Protein AF-A0A1Y1WWX9-F1 (afdb_monomer_lite)

Secondary structure (DSSP, 8-state):
-----PPP---PPPPPPPPPP---------TT--------HHHHHHHHTT-PBPSS----EEETTEEEEE-TTS-EEEEE-----S------EETTEEBPSS---SEEETTEEEEEETTEEEE--TTT---S---BTTBPBPS-TT----EE-SS-EEEEETTEEEEEE-SPBP-SS--EEEEEE--SSS-TT---EEEEEE--TT--HHHHEEEEEEEETTEEP-GGGPEEETTEEEEEES---SEEEEEEEEEETTT--EEEEEEEEEEEE---

InterPro domains:
  IPR002883 CBM10/dockerin domain [PF02013] (97-122)
  IPR002883 CBM10/dockerin domain [PF02013] (136-168)
  IPR002883 CBM10/dockerin domain [PS51763] (85-125)
  IPR002883 CBM10/dockerin domain [PS51763] (132-169)
  IPR009034 Fungal dockerin domain superfamily [G3DSA:3.90.1220.10] (124-169)
  IPR009034 Fungal dockerin domain superfamily [SSF64571] (96-129)
  IPR009034 Fungal dockerin domain superfamily [SSF64571] (137-169)

Sequence (276 aa):
MKSQSIIAFILALALPMTVVGENSTVKNWSKDNVLDVDSDEYCEYRHSLGIPCCRDVEIVYIDGFTKYALLEDGSYYACGFAFPDEEVKEDEMFGDYPYCNGCETNYTDKDGSWNFIDETWCKVSEKKCFKICEPIKGYQCCKDSSTEVISKDNDGSWGIENKKWCLIQTIPEFNDFEINASCTMDGSGINKLLKYVQFIFSYEENVNFEEKYEIVSILLNDNPVNLDNITYFSKYFRFYTSNYLETNEIKMILRDKTTKQKYYKTFITGVYRMFF

Foldseek 3Di:
DDDDDDDDDDDDDDDDDDDDDDDDDDDADDPVPQDPDPDDPQQVVCVVVVAHADDPADFPADDDQWTWGQHPVRDTRTHGDDPPPDDPPDPQDDVVAGADPDQDFDDADPVGGWDCDPNGIHHHQLAQDDDQDDDDPNAAADPDLPFDFPDADLQATWGADPNDIHHNGRAAADVPFDWDWEKEDPPPPPDPPPLKIKIKIFTDQVDPDVVFKDWRWKAKQSGTDDPVQWHDDSGIIMGMDNPHDQKIKMKTWMAGPVVRRIHIYIDIYGYDYDDD

Organism: NCBI:txid1754192

Radius of gyration: 24.52 Å; chains: 1; bounding box: 73×71×62 Å

Structure (mmCIF, N/CA/C/O backbone):
data_AF-A0A1Y1WWX9-F1
#
_entry.id   AF-A0A1Y1WWX9-F1
#
loop_
_atom_site.group_PDB
_atom_site.id
_atom_site.type_symbol
_atom_site.label_atom_id
_atom_site.label_alt_id
_atom_site.label_comp_id
_atom_site.label_asym_id
_atom_site.label_entity_id
_atom_site.label_seq_id
_atom_site.pdbx_PDB_ins_code
_atom_site.Cartn_x
_atom_site.Cartn_y
_atom_site.Cartn_z
_atom_site.occupancy
_atom_site.B_iso_or_equiv
_atom_site.auth_seq_id
_atom_site.auth_comp_id
_atom_site.auth_asym_id
_atom_site.auth_atom_id
_atom_site.pdbx_PDB_model_num
ATOM 1 N N . MET A 1 1 ? 47.307 46.169 -39.488 1.00 45.06 1 MET A N 1
ATOM 2 C CA . MET A 1 1 ? 46.803 44.887 -40.034 1.00 45.06 1 MET A CA 1
ATOM 3 C C . MET A 1 1 ? 47.063 43.782 -39.024 1.00 45.06 1 MET A C 1
ATOM 5 O O . MET A 1 1 ? 48.229 43.562 -38.727 1.00 45.06 1 MET A O 1
ATOM 9 N N . LYS A 1 2 ? 45.994 43.177 -38.484 1.00 29.39 2 LYS A N 1
ATOM 10 C CA . LYS A 1 2 ? 45.871 41.865 -37.793 1.00 29.39 2 LYS A CA 1
ATOM 11 C C . LYS A 1 2 ? 44.562 41.941 -36.983 1.00 29.39 2 LYS A C 1
ATOM 13 O O . LYS A 1 2 ? 44.487 42.704 -36.033 1.00 29.39 2 LYS A O 1
ATOM 18 N N . SER A 1 3 ? 43.439 41.543 -37.581 1.00 29.44 3 SER A N 1
ATOM 19 C CA . SER A 1 3 ? 42.876 40.178 -37.617 1.00 29.44 3 SER A CA 1
ATOM 20 C C . SER A 1 3 ? 42.229 39.796 -36.284 1.00 29.44 3 SER A C 1
ATOM 22 O O . SER A 1 3 ? 42.913 39.385 -35.353 1.00 29.44 3 SER A O 1
ATOM 24 N N . GLN A 1 4 ? 40.904 39.948 -36.228 1.00 34.72 4 GLN A N 1
ATOM 25 C CA . GLN A 1 4 ? 40.026 39.405 -35.194 1.00 34.72 4 GLN A CA 1
ATOM 26 C C . GLN A 1 4 ? 39.816 37.902 -35.418 1.00 34.72 4 GLN A C 1
ATOM 28 O O . GLN A 1 4 ? 39.606 37.471 -36.550 1.00 34.72 4 GLN A O 1
ATOM 33 N N . SER A 1 5 ? 39.817 37.122 -34.340 1.00 31.58 5 SER A N 1
ATOM 34 C CA . SER A 1 5 ? 39.089 35.852 -34.207 1.00 31.58 5 SER A CA 1
ATOM 35 C C . SER A 1 5 ? 38.959 35.552 -32.713 1.00 31.58 5 SER A C 1
ATOM 37 O O . SER A 1 5 ? 39.956 35.312 -32.039 1.00 31.58 5 SER A O 1
ATOM 39 N N . ILE A 1 6 ? 37.735 35.647 -32.192 1.00 32.22 6 ILE A N 1
ATOM 40 C CA . ILE A 1 6 ? 37.370 35.278 -30.820 1.00 32.22 6 ILE A CA 1
ATOM 41 C C . ILE A 1 6 ? 36.820 33.852 -30.893 1.00 32.22 6 ILE A C 1
ATOM 43 O O . ILE A 1 6 ? 35.819 33.613 -31.563 1.00 32.22 6 ILE A O 1
ATOM 47 N N . ILE A 1 7 ? 37.496 32.911 -30.233 1.00 32.66 7 ILE A N 1
ATOM 48 C CA . ILE A 1 7 ? 37.037 31.530 -30.054 1.00 32.66 7 ILE A CA 1
ATOM 49 C C . ILE A 1 7 ? 36.248 31.478 -28.743 1.00 32.66 7 ILE A C 1
ATOM 51 O O . ILE A 1 7 ? 36.773 31.829 -27.687 1.00 32.66 7 ILE A O 1
ATOM 55 N N . ALA A 1 8 ? 34.986 31.061 -28.822 1.00 29.78 8 ALA A N 1
ATOM 56 C CA . ALA A 1 8 ? 34.129 30.804 -27.673 1.00 29.78 8 ALA A CA 1
ATOM 57 C C . ALA A 1 8 ? 34.477 29.440 -27.054 1.00 29.78 8 ALA A C 1
ATOM 59 O O . ALA A 1 8 ? 34.422 28.421 -27.739 1.00 29.78 8 ALA A O 1
ATOM 60 N N . PHE A 1 9 ? 34.812 29.421 -25.763 1.00 30.91 9 PHE A N 1
ATOM 61 C CA . PHE A 1 9 ? 34.898 28.202 -24.958 1.00 30.91 9 PHE A CA 1
ATOM 62 C C . PHE A 1 9 ? 33.678 28.137 -24.036 1.00 30.91 9 PHE A C 1
ATOM 64 O O . PHE A 1 9 ? 33.504 28.981 -23.158 1.00 30.91 9 PHE A O 1
ATOM 71 N N . ILE A 1 10 ? 32.832 27.133 -24.257 1.00 31.91 10 ILE A N 1
ATOM 72 C CA . ILE A 1 10 ? 31.768 26.724 -23.339 1.00 31.91 10 ILE A CA 1
ATOM 73 C C . ILE A 1 10 ? 32.441 25.884 -22.249 1.00 31.91 10 ILE A C 1
ATOM 75 O O . ILE A 1 10 ? 32.917 24.785 -22.529 1.00 31.91 10 ILE A O 1
ATOM 79 N N . LEU A 1 11 ? 32.514 26.403 -21.021 1.00 29.09 11 LEU A N 1
ATOM 80 C CA . LEU A 1 11 ? 32.877 25.616 -19.843 1.00 29.09 11 LEU A CA 1
ATOM 81 C C . LEU A 1 11 ? 31.583 25.109 -19.195 1.00 29.09 11 LEU A C 1
ATOM 83 O O . LEU A 1 11 ? 30.802 25.895 -18.660 1.00 29.09 11 LEU A O 1
ATOM 87 N N . ALA A 1 12 ? 31.350 23.801 -19.279 1.00 31.61 12 ALA A N 1
ATOM 88 C CA . ALA A 1 12 ? 30.273 23.127 -18.568 1.00 31.61 12 ALA A CA 1
ATOM 89 C C . ALA A 1 12 ? 30.592 23.072 -17.064 1.00 31.61 12 ALA A C 1
ATOM 91 O O . ALA A 1 12 ? 31.669 22.636 -16.657 1.00 31.61 12 ALA A O 1
ATOM 92 N N . LEU A 1 13 ? 29.641 23.532 -16.254 1.00 32.22 13 LEU A N 1
ATOM 93 C CA . LEU A 1 13 ? 29.624 23.405 -14.800 1.00 32.22 13 LEU A CA 1
ATOM 94 C C . LEU A 1 13 ? 29.347 21.944 -14.420 1.00 32.22 13 LEU A C 1
ATOM 96 O O . LEU A 1 13 ? 28.267 21.433 -14.702 1.00 32.22 13 LEU A O 1
ATOM 100 N N . ALA A 1 14 ? 30.298 21.297 -13.749 1.00 29.52 14 ALA A N 1
ATOM 101 C CA . ALA A 1 14 ? 30.057 20.066 -13.003 1.00 29.52 14 ALA A CA 1
ATOM 102 C C . ALA A 1 14 ? 29.857 20.427 -11.522 1.00 29.52 14 ALA A C 1
ATOM 104 O O . ALA A 1 14 ? 30.749 21.004 -10.898 1.00 29.52 14 ALA A O 1
ATOM 105 N N . LEU A 1 15 ? 28.685 20.111 -10.969 1.00 29.84 15 LEU A N 1
ATOM 106 C CA . LEU A 1 15 ? 28.453 20.106 -9.523 1.00 29.84 15 LEU A CA 1
ATOM 107 C C . LEU A 1 15 ? 28.797 18.708 -8.979 1.00 29.84 15 LEU A C 1
ATOM 109 O O . LEU A 1 15 ? 28.375 17.722 -9.585 1.00 29.84 15 LEU A O 1
ATOM 113 N N . PRO A 1 16 ? 29.534 18.589 -7.860 1.00 31.39 16 PRO A N 1
ATOM 114 C CA . PRO A 1 16 ? 29.822 17.298 -7.256 1.00 31.39 16 PRO A CA 1
ATOM 115 C C . PRO A 1 16 ? 28.641 16.867 -6.379 1.00 31.39 16 PRO A C 1
ATOM 117 O O . PRO A 1 16 ? 28.248 17.592 -5.465 1.00 31.39 16 PRO A O 1
ATOM 120 N N . MET A 1 17 ? 28.088 15.680 -6.630 1.00 30.27 17 MET A N 1
ATOM 121 C CA . MET A 1 17 ? 27.241 14.995 -5.653 1.00 30.27 17 MET A CA 1
ATOM 122 C C . MET A 1 17 ? 28.119 14.090 -4.790 1.00 30.27 17 MET A C 1
ATOM 124 O O . MET A 1 17 ? 28.911 13.289 -5.283 1.00 30.27 17 MET A O 1
ATOM 128 N N . THR A 1 18 ? 28.011 14.299 -3.486 1.00 29.61 18 THR A N 1
ATOM 129 C CA . THR A 1 18 ? 28.724 13.610 -2.413 1.00 29.61 18 THR A CA 1
ATOM 130 C C . THR A 1 18 ? 28.330 12.138 -2.317 1.00 29.61 18 THR A C 1
ATOM 132 O O . THR A 1 18 ? 27.149 11.812 -2.233 1.00 29.61 18 THR A O 1
ATOM 135 N N . VAL A 1 19 ? 29.342 11.271 -2.273 1.00 31.09 19 VAL A N 1
ATOM 136 C CA . VAL A 1 19 ? 29.246 9.831 -1.995 1.00 31.09 19 VAL A CA 1
ATOM 137 C C . VAL A 1 19 ? 28.985 9.624 -0.497 1.00 31.09 19 VAL A C 1
ATOM 139 O O . VAL A 1 19 ? 29.715 10.167 0.334 1.00 31.09 19 VAL A O 1
ATOM 142 N N . VAL A 1 20 ? 27.949 8.852 -0.152 1.00 28.73 20 VAL A N 1
ATOM 143 C CA . VAL A 1 20 ? 27.695 8.355 1.213 1.00 28.73 20 VAL A CA 1
ATOM 144 C C . VAL A 1 20 ? 28.441 7.033 1.412 1.00 28.73 20 VAL A C 1
ATOM 146 O O . VAL A 1 20 ? 28.585 6.243 0.484 1.00 28.73 20 VAL A O 1
ATOM 149 N N . GLY A 1 21 ? 28.986 6.873 2.619 1.00 29.00 21 GLY A N 1
ATOM 150 C CA . GLY A 1 21 ? 30.127 6.030 2.956 1.00 29.00 21 GLY A CA 1
ATOM 151 C C . GLY A 1 21 ? 29.930 4.514 3.056 1.00 29.00 21 GLY A C 1
ATOM 152 O O . GLY A 1 21 ? 28.848 3.992 3.298 1.00 29.00 21 GLY A O 1
ATOM 153 N N . GLU A 1 22 ? 31.091 3.876 2.910 1.00 41.00 22 GLU A N 1
ATOM 154 C CA . GLU A 1 22 ? 31.603 2.600 3.425 1.00 41.00 22 GLU A CA 1
ATOM 155 C C . GLU A 1 22 ? 30.708 1.799 4.393 1.00 41.00 22 GLU A C 1
ATOM 157 O O . GLU A 1 22 ? 30.681 2.052 5.596 1.00 41.00 22 GLU A O 1
ATOM 162 N N . ASN A 1 23 ? 30.059 0.754 3.871 1.00 35.22 23 ASN A N 1
ATOM 163 C CA . ASN A 1 23 ? 30.220 -0.644 4.309 1.00 35.22 23 ASN A CA 1
ATOM 164 C C . ASN A 1 23 ? 29.223 -1.538 3.552 1.00 35.22 23 ASN A C 1
ATOM 166 O O . ASN A 1 23 ? 28.150 -1.871 4.049 1.00 35.22 23 ASN A O 1
ATOM 170 N N . SER A 1 24 ? 29.592 -1.986 2.358 1.00 30.55 24 SER A N 1
ATOM 171 C CA . SER A 1 24 ? 29.047 -3.222 1.804 1.00 30.55 24 SER A CA 1
ATOM 172 C C . SER A 1 24 ? 30.167 -3.932 1.061 1.00 30.55 24 SER A C 1
ATOM 174 O O . SER A 1 24 ? 30.922 -3.341 0.291 1.00 30.55 24 SER A O 1
ATOM 176 N N . THR A 1 25 ? 30.354 -5.206 1.376 1.00 30.77 25 THR A N 1
ATOM 177 C CA . THR A 1 25 ? 31.267 -6.094 0.665 1.00 30.77 25 THR A CA 1
ATOM 178 C C . THR A 1 25 ? 30.739 -6.282 -0.755 1.00 30.77 25 THR A C 1
ATOM 180 O O . THR A 1 25 ? 29.967 -7.207 -1.000 1.00 30.77 25 THR A O 1
ATOM 183 N N . VAL A 1 26 ? 31.122 -5.392 -1.672 1.00 35.62 26 VAL A N 1
ATOM 184 C CA . VAL A 1 26 ? 30.891 -5.558 -3.109 1.00 35.62 26 VAL A CA 1
ATOM 185 C C . VAL A 1 26 ? 31.653 -6.814 -3.530 1.00 35.62 26 VAL A C 1
ATOM 187 O O . VAL A 1 26 ? 32.880 -6.865 -3.443 1.00 35.62 26 VAL A O 1
ATOM 190 N N . LYS A 1 27 ? 30.930 -7.880 -3.886 1.00 41.59 27 LYS A N 1
ATOM 191 C CA . LYS A 1 27 ? 31.541 -9.081 -4.470 1.00 41.59 27 LYS A CA 1
ATOM 192 C C . LYS A 1 27 ? 32.114 -8.714 -5.839 1.00 41.59 27 LYS A C 1
ATOM 194 O O . LYS A 1 27 ? 31.466 -7.999 -6.590 1.00 41.59 27 LYS A O 1
ATOM 199 N N . ASN A 1 28 ? 33.302 -9.225 -6.144 1.00 37.72 28 ASN A N 1
ATOM 200 C CA . ASN A 1 28 ? 34.013 -8.985 -7.399 1.00 37.72 28 ASN A CA 1
ATOM 201 C C . ASN A 1 28 ? 33.250 -9.543 -8.616 1.00 37.72 28 ASN A C 1
ATOM 203 O O . ASN A 1 28 ? 32.840 -10.707 -8.585 1.00 37.72 28 ASN A O 1
ATOM 207 N N . TRP A 1 29 ? 33.137 -8.769 -9.701 1.00 43.62 29 TRP A N 1
ATOM 208 C CA . TRP A 1 29 ? 32.598 -9.237 -10.988 1.00 43.62 29 TRP A CA 1
ATOM 209 C C . TRP A 1 29 ? 33.461 -8.728 -12.145 1.00 43.62 29 TRP A C 1
ATOM 211 O O . TRP A 1 29 ? 33.504 -7.530 -12.425 1.00 43.62 29 TRP A O 1
ATOM 221 N N . SER A 1 30 ? 34.123 -9.653 -12.852 1.00 42.12 30 SER A N 1
ATOM 222 C CA . SER A 1 30 ? 34.797 -9.333 -14.113 1.00 42.12 30 SER A CA 1
ATOM 223 C C . SER A 1 30 ? 33.788 -9.310 -15.265 1.00 42.12 30 SER A C 1
ATOM 225 O O . SER A 1 30 ? 32.733 -9.949 -15.219 1.00 42.12 30 SER A O 1
ATOM 227 N N . LYS A 1 31 ? 34.158 -8.616 -16.347 1.00 45.41 31 LYS A N 1
ATOM 228 C CA . LYS A 1 31 ? 33.448 -8.589 -17.641 1.00 45.41 3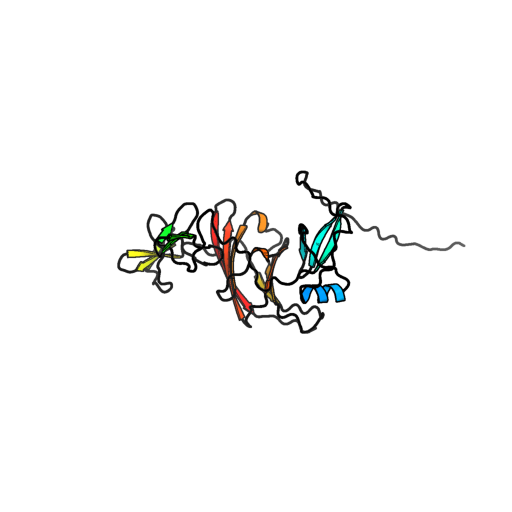1 LYS A CA 1
ATOM 229 C C . LYS A 1 31 ? 33.190 -9.981 -18.247 1.00 45.41 31 LYS A C 1
ATOM 231 O O . LYS A 1 31 ? 32.431 -10.080 -19.204 1.00 45.41 31 LYS A O 1
ATOM 236 N N . ASP A 1 32 ? 33.809 -11.027 -17.699 1.00 42.16 32 ASP A N 1
ATOM 237 C CA . ASP A 1 32 ? 33.757 -12.407 -18.186 1.00 42.16 32 ASP A CA 1
ATOM 238 C C . ASP A 1 32 ? 32.611 -13.231 -17.566 1.00 42.16 32 ASP A C 1
ATOM 240 O O . ASP A 1 32 ? 32.372 -14.357 -17.993 1.00 42.16 32 ASP A O 1
ATOM 244 N N . ASN A 1 33 ? 31.864 -12.683 -16.596 1.00 43.03 33 ASN A N 1
ATOM 245 C CA . ASN A 1 33 ? 30.679 -13.333 -16.006 1.00 43.03 33 ASN A CA 1
ATOM 246 C C . ASN A 1 33 ? 29.399 -13.177 -16.862 1.00 43.03 33 ASN A C 1
ATOM 248 O O . ASN A 1 33 ? 28.300 -13.514 -16.422 1.00 43.03 33 ASN A O 1
ATOM 252 N N . VAL A 1 34 ? 29.534 -12.667 -18.089 1.00 46.62 34 VAL A N 1
ATOM 253 C CA . VAL A 1 34 ? 28.462 -12.541 -19.082 1.00 46.62 34 VAL A CA 1
ATOM 254 C C . VAL A 1 34 ? 28.353 -13.868 -19.827 1.00 46.62 34 VAL A C 1
ATOM 256 O O . VAL A 1 34 ? 29.011 -14.086 -20.841 1.00 46.62 34 VAL A O 1
ATOM 259 N N . LEU A 1 35 ? 27.565 -14.795 -19.288 1.00 43.12 35 LEU A N 1
ATOM 260 C CA . LEU A 1 35 ? 27.222 -16.020 -20.003 1.00 43.12 35 LEU A CA 1
ATOM 261 C C . LEU A 1 35 ? 25.989 -15.755 -20.872 1.00 43.12 35 LEU A C 1
ATOM 263 O O . LEU A 1 35 ? 24.904 -15.523 -20.339 1.00 43.12 35 LEU A O 1
ATOM 267 N N . ASP A 1 36 ? 26.174 -15.814 -22.195 1.00 45.50 36 ASP A N 1
ATOM 268 C CA . ASP A 1 36 ? 25.096 -16.016 -23.169 1.00 45.50 36 ASP A CA 1
ATOM 269 C C . ASP A 1 36 ? 24.381 -17.320 -22.808 1.00 45.50 36 ASP A C 1
ATOM 271 O O . ASP A 1 36 ? 24.898 -18.417 -23.037 1.00 45.50 36 ASP A O 1
ATOM 275 N N . VAL A 1 37 ? 23.213 -17.213 -22.183 1.00 44.44 37 VAL A N 1
ATOM 276 C CA . VAL A 1 37 ? 22.314 -18.351 -22.015 1.00 44.44 37 VAL A CA 1
ATOM 277 C C . VAL A 1 37 ? 20.970 -17.951 -22.599 1.00 44.44 37 VAL A C 1
ATOM 279 O O . VAL A 1 37 ? 20.184 -17.254 -21.963 1.00 44.44 37 VAL A O 1
ATOM 282 N N . ASP A 1 38 ? 20.751 -18.409 -23.830 1.00 48.12 38 ASP A N 1
ATOM 283 C CA . ASP A 1 38 ? 19.487 -18.389 -24.563 1.00 48.12 38 ASP A CA 1
ATOM 284 C C . ASP A 1 38 ? 18.411 -19.162 -23.782 1.00 48.12 38 ASP A C 1
ATOM 286 O O . ASP A 1 38 ? 18.252 -20.373 -23.968 1.00 48.12 38 ASP A O 1
ATOM 290 N N . SER A 1 39 ? 17.678 -18.515 -22.871 1.00 49.75 39 SER A N 1
ATOM 291 C CA . SER A 1 39 ? 16.489 -19.163 -22.296 1.00 49.75 39 SER A CA 1
ATOM 292 C C . SER A 1 39 ? 15.220 -18.328 -22.208 1.00 49.75 39 SER A C 1
ATOM 294 O O . SER A 1 39 ? 14.180 -18.934 -21.982 1.00 49.75 39 SER A O 1
ATOM 296 N N . ASP A 1 40 ? 15.250 -17.013 -22.458 1.00 53.56 40 ASP A N 1
ATOM 297 C CA . ASP A 1 40 ? 14.045 -16.173 -22.378 1.00 53.56 40 ASP A CA 1
ATOM 298 C C . ASP A 1 40 ? 13.867 -15.299 -23.634 1.00 53.56 40 ASP A C 1
ATOM 300 O O . ASP A 1 40 ? 14.771 -14.560 -24.026 1.00 53.56 40 ASP A O 1
ATOM 304 N N . GLU A 1 41 ? 12.670 -15.310 -24.232 1.00 52.06 41 GLU A N 1
ATOM 305 C CA . GLU A 1 41 ? 12.305 -14.589 -25.474 1.00 52.06 41 GLU A CA 1
ATOM 306 C C . GLU A 1 41 ? 12.606 -13.068 -25.408 1.00 52.06 41 GLU A C 1
ATOM 308 O O . GLU A 1 41 ? 12.930 -12.417 -26.403 1.00 52.06 41 GLU A O 1
ATOM 313 N N . TYR A 1 42 ? 12.580 -12.482 -24.206 1.00 53.59 42 TYR A N 1
ATOM 314 C CA . TYR A 1 42 ? 12.908 -11.070 -23.965 1.00 53.59 42 TYR A CA 1
ATOM 315 C C . TYR A 1 42 ? 14.413 -10.782 -23.879 1.00 53.59 42 TYR A C 1
ATOM 317 O O . TYR A 1 42 ? 14.851 -9.665 -24.182 1.00 53.59 42 TYR A O 1
ATOM 325 N N . CYS A 1 43 ? 15.205 -11.777 -23.475 1.00 56.44 43 CYS A N 1
ATOM 326 C CA . CYS A 1 43 ? 16.658 -11.706 -23.494 1.00 56.44 43 CYS A CA 1
ATOM 327 C C . CYS A 1 43 ? 17.151 -11.654 -24.950 1.00 56.44 43 CYS A C 1
ATOM 329 O O . CYS A 1 43 ? 17.897 -10.744 -25.316 1.00 56.44 43 CYS A O 1
ATOM 331 N N . GLU A 1 44 ? 16.597 -12.501 -25.823 1.00 58.44 44 GLU A N 1
ATOM 332 C CA . GLU A 1 44 ? 16.868 -12.490 -27.268 1.00 58.44 44 GLU A CA 1
ATOM 333 C C . GLU A 1 44 ? 16.577 -11.121 -27.918 1.00 58.44 44 GLU A C 1
ATOM 335 O O . GLU A 1 44 ? 17.359 -10.622 -28.735 1.00 58.44 44 GLU A O 1
ATOM 340 N N . TYR A 1 45 ? 15.495 -10.442 -27.510 1.00 57.53 45 TYR A N 1
ATOM 341 C CA . TYR A 1 45 ? 15.186 -9.096 -28.006 1.00 57.53 45 TYR A CA 1
ATOM 342 C C . TYR A 1 45 ? 16.234 -8.057 -27.590 1.00 57.53 45 TYR A C 1
ATOM 344 O O . TYR A 1 45 ? 16.648 -7.231 -28.406 1.00 57.53 45 TYR A O 1
ATOM 352 N N . ARG A 1 46 ? 16.699 -8.075 -26.339 1.00 61.12 46 ARG A N 1
ATOM 353 C CA . ARG A 1 46 ? 17.725 -7.122 -25.882 1.00 61.12 46 ARG A CA 1
ATOM 354 C C . ARG A 1 46 ? 19.075 -7.417 -26.532 1.00 61.12 46 ARG A C 1
ATOM 356 O O . ARG A 1 46 ? 19.729 -6.466 -26.966 1.00 61.12 46 ARG A O 1
ATOM 363 N N . HIS A 1 47 ? 19.394 -8.691 -26.768 1.00 61.44 47 HIS A N 1
ATOM 364 C CA . HIS A 1 47 ? 20.515 -9.098 -27.618 1.00 61.44 47 HIS A CA 1
ATOM 365 C C . HIS A 1 47 ? 20.412 -8.516 -29.033 1.00 61.44 47 HIS A C 1
ATOM 367 O O . HIS A 1 47 ? 21.406 -8.010 -29.557 1.00 61.44 47 HIS A O 1
ATOM 373 N N . SER A 1 48 ? 19.213 -8.472 -29.627 1.00 58.16 48 SER A N 1
ATOM 374 C CA . SER A 1 48 ? 18.996 -7.835 -30.940 1.00 58.16 48 SER A CA 1
ATOM 375 C C . SER A 1 48 ? 19.277 -6.322 -30.953 1.00 58.16 48 SER A C 1
ATOM 377 O O . SER A 1 48 ? 19.590 -5.757 -32.001 1.00 58.16 48 SER A O 1
ATOM 379 N N . LEU A 1 49 ? 19.232 -5.672 -29.785 1.00 57.81 49 LEU A N 1
ATOM 380 C CA . LEU A 1 49 ? 19.594 -4.265 -29.583 1.00 57.81 49 LEU A CA 1
ATOM 381 C C . LEU A 1 49 ? 21.054 -4.082 -29.129 1.00 57.81 49 LEU A C 1
ATOM 383 O O . LEU A 1 49 ? 21.457 -2.964 -28.806 1.00 57.81 49 LEU A O 1
ATOM 387 N N . GLY A 1 50 ? 21.848 -5.158 -29.088 1.00 62.56 50 GLY A N 1
ATOM 388 C CA . GLY A 1 50 ? 23.229 -5.142 -28.601 1.00 62.56 50 GLY A CA 1
ATOM 389 C C . GLY A 1 50 ? 23.348 -4.984 -27.082 1.00 62.56 50 GLY A C 1
ATOM 390 O O . GLY A 1 50 ? 24.417 -4.620 -26.595 1.00 62.56 50 GLY A O 1
ATOM 391 N N . ILE A 1 51 ? 22.259 -5.220 -26.340 1.00 65.25 51 ILE A N 1
ATOM 392 C CA . ILE A 1 51 ? 22.211 -5.123 -24.882 1.00 65.25 51 ILE A CA 1
ATOM 393 C C . ILE A 1 51 ? 22.215 -6.546 -24.297 1.00 65.25 51 ILE A C 1
ATOM 395 O O . ILE A 1 51 ? 21.277 -7.301 -24.544 1.00 65.25 51 ILE A O 1
ATOM 399 N N . PRO A 1 52 ? 23.233 -6.911 -23.508 1.00 62.28 52 PRO A N 1
ATOM 400 C CA . PRO A 1 52 ? 23.379 -8.252 -22.946 1.00 62.28 52 PRO A CA 1
ATOM 401 C C . PRO A 1 52 ? 22.370 -8.516 -21.820 1.00 62.28 52 PRO A C 1
ATOM 403 O O . PRO A 1 52 ? 21.802 -7.581 -21.249 1.00 62.28 52 PRO A O 1
ATOM 406 N N . CYS A 1 53 ? 22.160 -9.780 -21.464 1.00 62.72 53 CYS A N 1
ATOM 407 C CA . CYS A 1 53 ? 21.264 -10.163 -20.367 1.00 62.72 53 CYS A CA 1
ATOM 408 C C . CYS A 1 53 ? 21.959 -10.220 -19.004 1.00 62.72 53 CYS A C 1
ATOM 410 O O . CYS A 1 53 ? 23.163 -10.455 -18.910 1.00 62.72 53 CYS A O 1
ATOM 412 N N . CYS A 1 54 ? 21.193 -9.983 -17.933 1.00 59.88 54 CYS A N 1
ATOM 413 C CA . CYS A 1 54 ? 21.696 -10.095 -16.562 1.00 59.88 54 CYS A CA 1
ATOM 414 C C . CYS A 1 54 ? 21.401 -11.494 -15.988 1.00 59.88 54 CYS A C 1
ATOM 416 O O . CYS A 1 54 ? 20.237 -11.892 -15.947 1.00 59.88 54 CYS A O 1
ATOM 418 N N . ARG A 1 55 ? 22.402 -12.181 -15.421 1.00 54.81 55 ARG A N 1
ATOM 419 C CA . ARG A 1 55 ? 22.198 -13.306 -14.490 1.00 54.81 55 ARG A CA 1
ATOM 420 C C . ARG A 1 55 ? 23.055 -13.097 -13.245 1.00 54.81 55 ARG A C 1
ATOM 422 O O . ARG A 1 55 ? 24.215 -12.725 -13.368 1.00 54.81 55 ARG A O 1
ATOM 429 N N . ASP A 1 56 ? 22.465 -13.306 -12.069 1.00 50.44 56 ASP A N 1
ATOM 430 C CA . ASP A 1 56 ? 23.137 -13.247 -10.761 1.00 50.44 56 ASP A CA 1
ATOM 431 C C . ASP A 1 56 ? 23.828 -11.908 -10.422 1.00 50.44 56 ASP A C 1
ATOM 433 O O . ASP A 1 56 ? 24.740 -11.867 -9.601 1.00 50.44 56 ASP A O 1
ATOM 437 N N . VAL A 1 57 ? 23.375 -10.795 -11.010 1.00 54.41 57 VAL A N 1
ATOM 438 C CA . VAL A 1 57 ? 23.951 -9.464 -10.766 1.00 54.41 57 VAL A CA 1
ATOM 439 C C . VAL A 1 57 ? 23.186 -8.722 -9.668 1.00 54.41 57 VAL A C 1
ATOM 441 O O . VAL A 1 57 ? 21.954 -8.694 -9.676 1.00 54.41 57 VAL A O 1
ATOM 444 N N . GLU A 1 58 ? 23.909 -8.079 -8.748 1.00 54.19 58 GLU A N 1
ATOM 445 C CA . GLU A 1 58 ? 23.321 -7.138 -7.790 1.00 54.19 58 GLU A CA 1
ATOM 446 C C . GLU A 1 58 ? 22.877 -5.871 -8.534 1.00 54.19 58 GLU A C 1
ATOM 448 O O . GLU A 1 58 ? 23.682 -5.143 -9.123 1.00 54.19 58 GLU A O 1
ATOM 453 N N . ILE A 1 59 ? 21.565 -5.646 -8.570 1.00 58.59 59 ILE A N 1
ATOM 454 C CA . ILE A 1 59 ? 20.958 -4.545 -9.314 1.00 58.59 59 ILE A CA 1
ATOM 455 C C . ILE A 1 59 ? 21.055 -3.278 -8.473 1.00 58.59 59 ILE A C 1
ATOM 457 O O . ILE A 1 59 ? 20.457 -3.204 -7.404 1.00 58.59 59 ILE A O 1
ATOM 461 N N . VAL A 1 60 ? 21.767 -2.270 -8.976 1.00 59.72 60 VAL A N 1
ATOM 462 C CA . VAL A 1 60 ? 21.897 -0.983 -8.275 1.00 59.72 60 VAL A CA 1
ATOM 463 C C . VAL A 1 60 ? 20.827 0.018 -8.698 1.00 59.72 60 VAL A C 1
ATOM 465 O O . VAL A 1 60 ? 20.533 0.950 -7.956 1.00 59.72 60 VAL A O 1
ATOM 468 N N . TYR A 1 61 ? 20.251 -0.151 -9.893 1.00 57.97 61 TYR A N 1
ATOM 469 C CA . TYR A 1 61 ? 19.256 0.768 -10.441 1.00 57.97 61 TYR A CA 1
ATOM 470 C C . TYR A 1 61 ? 18.446 0.123 -11.579 1.00 57.97 61 TYR A C 1
ATOM 472 O O . TYR A 1 61 ? 18.965 -0.703 -12.332 1.00 57.97 61 TYR A O 1
ATOM 480 N N . ILE A 1 62 ? 17.176 0.509 -11.725 1.00 61.09 62 ILE A N 1
ATOM 481 C CA . ILE A 1 62 ? 16.276 0.035 -12.787 1.00 61.09 62 ILE A CA 1
ATOM 482 C C . ILE A 1 62 ? 15.665 1.246 -13.498 1.00 61.09 62 ILE A C 1
ATOM 484 O O . ILE A 1 62 ? 15.086 2.116 -12.855 1.00 61.09 62 ILE A O 1
ATOM 488 N N . ASP A 1 63 ? 15.745 1.280 -14.829 1.00 58.94 63 ASP A N 1
ATOM 489 C CA . ASP A 1 63 ? 15.078 2.271 -15.678 1.00 58.94 63 ASP A CA 1
ATOM 490 C C . ASP A 1 63 ? 14.285 1.587 -16.797 1.00 58.94 63 ASP A C 1
ATOM 492 O O . ASP A 1 63 ? 14.843 1.088 -17.781 1.00 58.94 63 ASP A O 1
ATOM 496 N N . GLY A 1 64 ? 12.961 1.539 -16.636 1.00 66.69 64 GLY A N 1
ATOM 497 C CA . GLY A 1 64 ? 12.075 0.881 -17.594 1.00 66.69 64 GLY A CA 1
ATOM 498 C C . GLY A 1 64 ? 12.400 -0.607 -17.700 1.00 66.69 64 GLY A C 1
ATOM 499 O O . GLY A 1 64 ? 12.274 -1.334 -16.721 1.00 66.69 64 GLY A O 1
ATOM 500 N N . PHE A 1 65 ? 12.853 -1.036 -18.881 1.00 58.75 65 PHE A N 1
ATOM 501 C CA . PHE A 1 65 ? 13.269 -2.418 -19.177 1.00 58.75 65 PHE A CA 1
ATOM 502 C C . PHE A 1 65 ? 14.781 -2.656 -19.007 1.00 58.75 65 PHE A C 1
ATOM 504 O O . PHE A 1 65 ? 15.318 -3.675 -19.448 1.00 58.75 65 PHE A O 1
ATOM 511 N N . THR A 1 66 ? 15.499 -1.694 -18.423 1.00 61.16 66 THR A N 1
ATOM 512 C CA . THR A 1 66 ? 16.956 -1.737 -18.276 1.00 61.16 66 THR A CA 1
ATOM 513 C C . THR A 1 66 ? 17.327 -1.830 -16.811 1.00 61.16 66 THR A C 1
ATOM 515 O O . THR A 1 66 ? 16.996 -0.946 -16.027 1.00 61.16 66 THR A O 1
ATOM 518 N N . LYS A 1 67 ? 18.052 -2.883 -16.446 1.00 66.56 67 LYS A N 1
ATOM 519 C CA . LYS A 1 67 ? 18.721 -2.957 -15.154 1.00 66.56 67 LYS A CA 1
ATOM 520 C C . LYS A 1 67 ? 20.153 -2.470 -15.316 1.00 66.56 67 LYS A C 1
ATOM 522 O O . LYS A 1 67 ? 20.797 -2.751 -16.327 1.00 66.56 67 LYS A O 1
ATOM 527 N N . TYR A 1 68 ? 20.633 -1.745 -14.321 1.00 67.38 68 TYR A N 1
ATOM 528 C CA . TYR A 1 68 ? 21.999 -1.263 -14.253 1.00 67.38 68 TYR A CA 1
ATOM 529 C C . TYR A 1 68 ? 22.689 -1.900 -13.057 1.00 67.38 68 TYR A C 1
ATOM 531 O O . TYR A 1 68 ? 22.163 -1.894 -11.941 1.00 67.38 68 TYR A O 1
ATOM 539 N N . ALA A 1 69 ? 23.869 -2.444 -13.314 1.00 67.25 69 ALA A N 1
ATOM 540 C CA . ALA A 1 69 ? 24.791 -2.945 -12.310 1.00 67.25 69 ALA A CA 1
ATOM 541 C C . ALA A 1 69 ? 25.993 -2.005 -12.201 1.00 67.25 69 ALA A C 1
ATOM 543 O O . ALA A 1 69 ? 26.419 -1.437 -13.209 1.00 67.25 69 ALA A O 1
ATOM 544 N N . LEU A 1 70 ? 26.537 -1.844 -10.996 1.00 62.34 70 LEU A N 1
ATOM 545 C CA . LEU A 1 70 ? 27.770 -1.091 -10.784 1.00 62.34 70 LEU A CA 1
ATOM 546 C C . LEU A 1 70 ? 28.963 -2.041 -10.926 1.00 6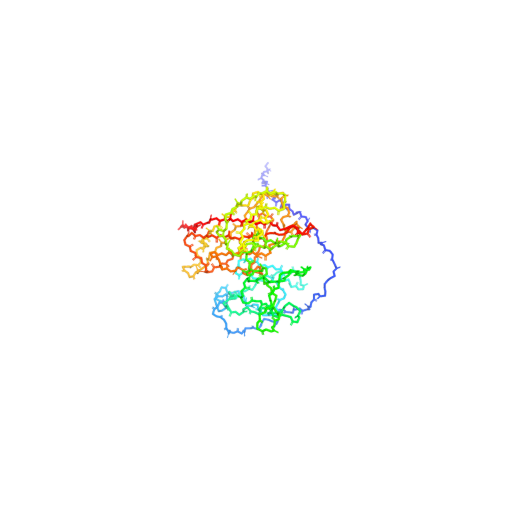2.34 70 LEU A C 1
ATOM 548 O O . LEU A 1 70 ? 29.059 -3.030 -10.202 1.00 62.34 70 LEU A O 1
ATOM 552 N N . LEU A 1 71 ? 29.853 -1.749 -11.870 1.00 65.06 71 LEU A N 1
ATOM 553 C CA . LEU A 1 71 ? 31.102 -2.479 -12.067 1.00 65.06 71 LEU A CA 1
ATOM 554 C C . LEU A 1 71 ? 32.200 -1.953 -11.128 1.00 65.06 71 LEU A C 1
ATOM 556 O O . LEU A 1 71 ? 32.122 -0.839 -10.610 1.00 65.06 71 LEU A O 1
ATOM 560 N N . GLU A 1 72 ? 33.257 -2.747 -10.933 1.00 55.94 72 GLU A N 1
ATOM 561 C CA . GLU A 1 72 ? 34.396 -2.425 -10.050 1.00 55.94 72 GLU A CA 1
ATOM 562 C C . GLU A 1 72 ? 35.128 -1.127 -10.425 1.00 55.94 72 GLU A C 1
ATOM 564 O O . GLU A 1 72 ? 35.696 -0.453 -9.568 1.00 55.94 72 GLU A O 1
ATOM 569 N N . ASP A 1 73 ? 35.106 -0.758 -11.705 1.00 65.38 73 ASP A N 1
ATOM 570 C CA . ASP A 1 73 ? 35.698 0.481 -12.215 1.00 65.38 73 ASP A CA 1
ATOM 571 C C . ASP A 1 73 ? 34.796 1.714 -12.006 1.00 65.38 73 ASP A C 1
ATOM 573 O O . ASP A 1 73 ? 35.120 2.812 -12.465 1.00 65.38 73 ASP A O 1
ATOM 577 N N . GLY A 1 74 ? 33.667 1.540 -11.312 1.00 63.06 74 GLY A N 1
ATOM 578 C CA . GLY A 1 74 ? 32.661 2.569 -11.072 1.00 63.06 74 GLY A CA 1
ATOM 579 C C . GLY A 1 74 ? 31.765 2.851 -12.280 1.00 63.06 74 GLY A C 1
ATOM 580 O O . GLY A 1 74 ? 30.972 3.793 -12.234 1.00 63.06 74 GLY A O 1
ATOM 581 N N . SER A 1 75 ? 31.879 2.077 -13.365 1.00 65.19 75 SER A N 1
ATOM 582 C CA . SER A 1 75 ? 31.013 2.217 -14.534 1.00 65.19 75 SER A CA 1
ATOM 583 C C . SER A 1 75 ? 29.702 1.449 -14.369 1.00 65.19 75 SER A C 1
ATOM 585 O O . SER A 1 75 ? 29.606 0.469 -13.631 1.00 65.19 75 SER A O 1
ATOM 587 N N . TYR A 1 76 ? 28.665 1.910 -15.067 1.00 65.06 76 TYR A N 1
ATOM 588 C CA . TYR A 1 76 ? 27.367 1.245 -15.081 1.00 65.06 76 TYR A CA 1
ATOM 589 C C . TYR A 1 76 ? 27.283 0.281 -16.260 1.00 65.06 76 TYR A C 1
ATOM 591 O O . TYR A 1 76 ? 27.505 0.670 -17.409 1.00 65.06 76 TYR A O 1
ATOM 599 N N . TYR A 1 77 ? 26.896 -0.959 -15.983 1.00 67.81 77 TYR A N 1
ATOM 600 C CA . TYR A 1 77 ? 26.597 -1.958 -16.998 1.00 67.81 77 TYR A CA 1
ATOM 601 C C . TYR A 1 77 ? 25.089 -2.087 -17.174 1.00 67.81 77 TYR A C 1
ATOM 603 O O . TYR A 1 77 ? 24.384 -2.488 -16.249 1.00 67.81 77 TYR A O 1
ATOM 611 N N . ALA A 1 78 ? 24.602 -1.723 -18.359 1.00 66.38 78 ALA A N 1
ATOM 612 C CA . ALA A 1 78 ? 23.207 -1.887 -18.732 1.00 66.38 78 ALA A CA 1
ATOM 613 C C . ALA A 1 78 ? 22.981 -3.308 -19.248 1.00 66.38 78 ALA A C 1
ATOM 615 O O . ALA A 1 78 ? 23.629 -3.730 -20.206 1.00 66.38 78 ALA A O 1
ATOM 616 N N . CYS A 1 79 ? 22.026 -4.015 -18.659 1.00 66.12 79 CYS A N 1
ATOM 617 C CA . CYS A 1 79 ? 21.584 -5.301 -19.168 1.00 66.12 79 CYS A CA 1
ATOM 618 C C . CYS A 1 79 ? 20.051 -5.392 -19.197 1.00 66.12 79 CYS A C 1
ATOM 620 O O . CYS A 1 79 ? 19.327 -4.681 -18.489 1.00 66.12 79 CYS A O 1
ATOM 622 N N . GLY A 1 80 ? 19.539 -6.179 -20.141 1.00 59.41 80 GLY A N 1
ATOM 623 C CA . GLY A 1 80 ? 18.112 -6.430 -20.307 1.00 59.41 80 GLY A CA 1
ATOM 624 C C . GLY A 1 80 ? 17.599 -7.419 -19.268 1.00 59.41 80 GLY A C 1
ATOM 625 O O . GLY A 1 80 ? 18.308 -8.359 -18.913 1.00 59.41 80 GLY A O 1
ATOM 626 N N . PHE A 1 81 ? 16.366 -7.220 -18.802 1.00 57.91 81 PHE A N 1
ATOM 627 C CA . PHE A 1 81 ? 15.635 -8.243 -18.057 1.00 57.91 81 PHE A CA 1
ATOM 628 C C . PHE A 1 81 ? 14.374 -8.638 -18.830 1.00 57.91 81 PHE A C 1
ATOM 630 O O . PHE A 1 81 ? 13.737 -7.782 -19.447 1.00 57.91 81 PHE A O 1
ATOM 637 N N . ALA A 1 82 ? 14.033 -9.927 -18.811 1.00 48.47 82 ALA A N 1
ATOM 638 C CA . ALA A 1 82 ? 12.693 -10.375 -19.164 1.00 48.47 82 ALA A CA 1
ATOM 639 C C . ALA A 1 82 ? 11.711 -9.815 -18.137 1.00 48.47 82 ALA A C 1
ATOM 641 O O . ALA A 1 82 ? 12.057 -9.773 -16.956 1.00 48.47 82 ALA A O 1
ATOM 642 N N . PHE A 1 83 ? 10.503 -9.402 -18.543 1.00 50.72 83 PHE A N 1
ATOM 643 C CA . PHE A 1 83 ? 9.442 -9.213 -17.551 1.00 50.72 83 PHE A CA 1
ATOM 644 C C . PHE A 1 83 ? 9.405 -10.454 -16.655 1.00 50.72 83 PHE A C 1
ATOM 646 O O . PHE A 1 83 ? 9.631 -11.554 -17.163 1.00 50.72 83 PHE A O 1
ATOM 653 N N . PRO A 1 84 ? 9.136 -10.323 -15.349 1.00 49.88 84 PRO A N 1
ATOM 654 C CA . PRO A 1 84 ? 8.677 -11.469 -14.594 1.00 49.88 84 PRO A CA 1
ATOM 655 C C . PRO A 1 84 ? 7.309 -11.853 -15.174 1.00 49.88 84 PRO A C 1
ATOM 657 O O . PRO A 1 84 ? 6.271 -11.452 -14.654 1.00 49.88 84 PRO A O 1
ATOM 660 N N . ASP A 1 85 ? 7.302 -12.569 -16.297 1.00 43.31 85 ASP A N 1
ATOM 661 C CA . ASP A 1 85 ? 6.224 -13.485 -16.607 1.00 43.31 85 ASP A CA 1
ATOM 662 C C . ASP A 1 85 ? 6.319 -14.548 -15.508 1.00 43.31 85 ASP A C 1
ATOM 664 O O . ASP A 1 85 ? 7.217 -15.381 -15.495 1.00 43.31 85 ASP A O 1
ATOM 668 N N . GLU A 1 86 ? 5.479 -14.353 -14.492 1.00 53.44 86 GLU A N 1
ATOM 669 C CA . GLU A 1 86 ? 5.034 -15.336 -13.505 1.00 53.44 86 GLU A CA 1
ATOM 670 C C . GLU A 1 86 ? 6.028 -16.449 -13.136 1.00 53.44 86 GLU A C 1
ATOM 672 O O . GLU A 1 86 ? 5.764 -17.621 -13.352 1.00 53.44 86 GLU A O 1
ATOM 677 N N . GLU A 1 87 ? 7.099 -16.110 -12.425 1.00 47.31 87 GLU A N 1
ATOM 678 C CA . GLU A 1 87 ? 7.531 -16.945 -11.300 1.00 47.31 87 GLU A CA 1
ATOM 679 C C . GLU A 1 87 ? 7.870 -16.028 -10.131 1.00 47.31 87 GLU A C 1
ATOM 681 O O . GLU A 1 87 ? 9.009 -15.645 -9.858 1.00 47.31 87 GLU A O 1
ATOM 686 N N . VAL A 1 88 ? 6.806 -15.631 -9.441 1.00 46.88 88 VAL A N 1
ATOM 687 C CA . VAL A 1 88 ? 6.898 -15.080 -8.100 1.00 46.88 88 VAL A CA 1
ATOM 688 C C . VAL A 1 88 ? 7.466 -16.197 -7.222 1.00 46.88 88 VAL A C 1
ATOM 690 O O . VAL A 1 88 ? 6.748 -17.122 -6.854 1.00 46.88 88 VAL A O 1
ATOM 693 N N . LYS A 1 89 ? 8.751 -16.122 -6.855 1.00 52.47 89 LYS A N 1
ATOM 694 C CA . LYS A 1 89 ? 9.171 -16.702 -5.575 1.00 52.47 89 LYS A CA 1
ATOM 695 C C . LYS A 1 89 ? 8.574 -15.808 -4.507 1.00 52.47 89 LYS A C 1
ATOM 697 O O . LYS A 1 89 ? 9.195 -14.849 -4.062 1.00 52.47 89 LYS A O 1
ATOM 702 N N . GLU A 1 90 ? 7.306 -16.061 -4.215 1.00 55.59 90 GLU A N 1
ATOM 703 C CA . GLU A 1 90 ? 6.633 -15.456 -3.085 1.00 55.59 90 GLU A CA 1
ATOM 704 C C . GLU A 1 90 ? 7.474 -15.859 -1.879 1.00 55.59 90 GLU A C 1
ATOM 706 O O . GLU A 1 90 ? 7.837 -17.028 -1.728 1.00 55.59 90 GLU A O 1
ATOM 711 N N . ASP A 1 91 ? 7.825 -14.903 -1.027 1.00 57.94 91 ASP A N 1
ATOM 712 C CA . ASP A 1 91 ? 8.107 -15.243 0.357 1.00 57.94 91 ASP A CA 1
ATOM 713 C C . ASP A 1 91 ? 6.799 -15.855 0.889 1.00 57.94 91 ASP A C 1
ATOM 715 O O . ASP A 1 91 ? 5.925 -15.150 1.383 1.00 57.94 91 ASP A O 1
ATOM 719 N N . GLU A 1 92 ? 6.591 -17.158 0.664 1.00 66.25 92 GLU A N 1
ATOM 720 C CA . GLU A 1 92 ? 5.320 -17.857 0.908 1.00 66.25 92 GLU A CA 1
ATOM 721 C C . GLU A 1 92 ? 4.988 -17.929 2.403 1.00 66.25 92 GLU A C 1
ATOM 723 O O . GLU A 1 92 ? 3.875 -18.297 2.790 1.00 66.25 92 GLU A O 1
ATOM 728 N N . MET A 1 93 ? 5.946 -17.567 3.259 1.00 80.12 93 MET A N 1
ATOM 729 C CA . MET A 1 93 ? 5.862 -17.733 4.697 1.00 80.12 93 MET A CA 1
ATOM 730 C C . MET A 1 93 ? 6.295 -16.471 5.443 1.00 80.12 93 MET A C 1
ATOM 732 O O . MET A 1 93 ? 7.329 -15.865 5.170 1.00 80.12 93 MET A O 1
ATOM 736 N N . PHE A 1 94 ? 5.509 -16.102 6.449 1.00 86.81 94 PHE A N 1
ATOM 737 C CA . PHE A 1 94 ? 5.886 -15.158 7.489 1.00 86.81 94 PHE A CA 1
ATOM 738 C C . PHE A 1 94 ? 6.441 -15.947 8.681 1.00 86.81 94 PHE A C 1
ATOM 740 O O . PHE A 1 94 ? 5.688 -16.500 9.489 1.00 86.81 94 PHE A O 1
ATOM 747 N N . GLY A 1 95 ? 7.770 -16.032 8.773 1.00 87.75 95 GLY A N 1
ATOM 748 C CA . GLY A 1 95 ? 8.422 -16.956 9.703 1.00 87.75 95 GLY A CA 1
ATOM 749 C C . GLY A 1 95 ? 8.052 -18.399 9.357 1.00 87.75 95 GLY A C 1
ATOM 750 O O . GLY A 1 95 ? 8.240 -18.823 8.223 1.00 87.75 95 GLY A O 1
ATOM 751 N N . ASP A 1 96 ? 7.473 -19.123 10.314 1.00 89.75 96 ASP A N 1
ATOM 752 C CA . ASP A 1 96 ? 7.043 -20.517 10.130 1.00 89.75 96 ASP A CA 1
ATOM 753 C C . ASP A 1 96 ? 5.595 -20.657 9.615 1.00 89.75 96 ASP A C 1
ATOM 755 O O . ASP A 1 96 ? 5.087 -21.772 9.495 1.00 89.75 96 ASP A O 1
ATOM 759 N N . TYR A 1 97 ? 4.903 -19.548 9.322 1.00 90.75 97 TYR A N 1
ATOM 760 C CA . TYR A 1 97 ? 3.479 -19.558 8.972 1.00 90.75 97 TYR A CA 1
ATOM 761 C C . TYR A 1 97 ? 3.238 -19.180 7.510 1.00 90.75 97 TYR A C 1
ATOM 763 O O . TYR A 1 97 ? 3.721 -18.130 7.085 1.00 90.75 97 TYR A O 1
ATOM 771 N N . PRO A 1 98 ? 2.442 -19.952 6.749 1.00 91.81 98 PRO A N 1
ATOM 772 C CA . PRO A 1 98 ? 2.098 -19.600 5.375 1.00 91.81 98 PRO A CA 1
ATOM 773 C C . PRO A 1 98 ? 1.211 -18.352 5.322 1.00 91.81 98 PRO A C 1
ATOM 775 O O . PRO A 1 98 ? 0.476 -18.059 6.270 1.00 91.81 98 PRO A O 1
ATOM 778 N N . TYR A 1 99 ? 1.217 -17.630 4.203 1.00 90.00 99 TYR A N 1
ATOM 779 C CA . TYR A 1 99 ? 0.216 -16.587 3.969 1.00 90.00 99 TYR A CA 1
ATOM 780 C C . TYR A 1 99 ? -1.180 -17.176 3.686 1.00 90.00 99 TYR A C 1
ATOM 782 O O . TYR A 1 99 ? -1.327 -18.250 3.110 1.00 90.00 99 TYR A O 1
ATOM 790 N N . CYS A 1 100 ? -2.232 -16.468 4.095 1.00 89.00 100 CYS A N 1
ATOM 791 C CA . CYS A 1 100 ? -3.615 -16.853 3.834 1.00 89.00 100 CYS A CA 1
ATOM 792 C C . CYS A 1 100 ? -3.989 -16.633 2.362 1.00 89.00 100 CYS A C 1
ATOM 794 O O . CYS A 1 100 ? -3.693 -15.580 1.797 1.00 89.00 100 CYS A O 1
ATOM 796 N N . ASN A 1 101 ? -4.752 -17.570 1.788 1.00 85.25 101 ASN A N 1
ATOM 797 C CA . ASN A 1 101 ? -5.345 -17.421 0.449 1.00 85.25 101 ASN A CA 1
ATOM 798 C C . ASN A 1 101 ? -6.417 -16.322 0.390 1.00 85.25 101 ASN A C 1
ATOM 800 O O . ASN A 1 101 ? -6.664 -15.742 -0.663 1.00 85.25 101 ASN A O 1
ATOM 804 N N . GLY A 1 102 ? -7.079 -16.063 1.519 1.00 83.81 102 GLY A N 1
ATOM 805 C CA . GLY A 1 102 ? -8.113 -15.046 1.652 1.00 83.81 102 GLY A CA 1
ATOM 806 C C . GLY A 1 102 ? -7.711 -13.930 2.607 1.00 83.81 102 GLY A C 1
ATOM 807 O O . GLY A 1 102 ? -6.768 -14.043 3.388 1.00 83.81 102 GLY A O 1
ATOM 808 N N . CYS A 1 103 ? -8.501 -12.863 2.588 1.00 84.44 103 CYS A N 1
ATOM 809 C CA . CYS A 1 103 ? -8.303 -11.700 3.446 1.00 84.44 103 CYS A CA 1
ATOM 810 C C . CYS A 1 103 ? -9.093 -11.770 4.753 1.00 84.44 103 CYS A C 1
ATOM 812 O O . CYS A 1 103 ? -9.203 -10.772 5.456 1.00 84.44 103 CYS A O 1
ATOM 814 N N . GLU A 1 104 ? -9.680 -12.910 5.102 1.00 83.00 104 GLU A N 1
ATOM 815 C CA . GLU A 1 104 ? -10.399 -13.064 6.364 1.00 83.00 104 GLU A CA 1
ATOM 816 C C . GLU A 1 104 ? -9.452 -12.963 7.566 1.00 83.00 104 GLU A C 1
ATOM 818 O O . GLU A 1 104 ? -8.263 -13.256 7.486 1.00 83.00 104 GLU A O 1
ATOM 823 N N . THR A 1 105 ? -9.964 -12.475 8.693 1.00 83.44 105 THR A N 1
ATOM 824 C CA . THR A 1 105 ? -9.171 -12.278 9.911 1.00 83.44 105 THR A CA 1
ATOM 825 C C . THR A 1 105 ? -10.027 -12.639 11.108 1.00 83.44 105 THR A C 1
ATOM 827 O O . THR A 1 105 ? -11.144 -12.137 11.242 1.00 83.44 105 THR A O 1
ATOM 830 N N . ASN A 1 106 ? -9.505 -13.502 11.973 1.00 85.44 106 ASN A N 1
ATOM 831 C CA . ASN A 1 106 ? -10.142 -13.861 13.240 1.00 85.44 106 ASN A CA 1
ATOM 832 C C . ASN A 1 106 ? -9.235 -13.606 14.454 1.00 85.44 106 ASN A C 1
ATOM 834 O O . ASN A 1 106 ? -9.697 -13.710 15.591 1.00 85.44 106 ASN A O 1
ATOM 838 N N . TYR A 1 107 ? -7.983 -13.207 14.213 1.00 85.94 107 TYR A N 1
ATOM 839 C CA . TYR A 1 107 ? -7.013 -12.849 15.235 1.00 85.94 107 TYR A CA 1
ATOM 840 C C . TYR A 1 107 ? -6.067 -11.749 14.732 1.00 85.94 107 TYR A C 1
ATOM 842 O O . TYR A 1 107 ? -5.698 -11.713 13.557 1.00 85.94 107 TYR A O 1
ATOM 850 N N . THR A 1 108 ? -5.668 -10.844 15.622 1.00 84.69 108 THR A N 1
ATOM 851 C CA . THR A 1 108 ? -4.741 -9.749 15.314 1.00 84.69 108 THR A CA 1
ATOM 852 C C . THR A 1 108 ? -3.803 -9.553 16.493 1.00 84.69 108 THR A C 1
ATOM 854 O O . THR A 1 108 ? -4.251 -9.497 17.639 1.00 84.69 108 THR A O 1
ATOM 857 N N . ASP A 1 109 ? -2.514 -9.428 16.205 1.00 85.69 109 ASP A N 1
ATOM 858 C CA . ASP A 1 109 ? -1.469 -9.135 17.181 1.00 85.69 109 ASP A CA 1
ATOM 859 C C . ASP A 1 109 ? -0.517 -8.041 16.657 1.00 85.69 109 ASP A C 1
ATOM 861 O O . ASP A 1 109 ? -0.820 -7.340 15.690 1.00 85.69 109 ASP A O 1
ATOM 865 N N . LYS A 1 110 ? 0.644 -7.888 17.306 1.00 82.75 110 LYS A N 1
ATOM 866 C CA . LYS A 1 110 ? 1.678 -6.906 16.936 1.00 82.75 110 LYS A CA 1
ATOM 867 C C . LYS A 1 110 ? 2.272 -7.118 15.540 1.00 82.75 110 LYS A C 1
ATOM 869 O O . LYS A 1 110 ? 2.812 -6.178 14.968 1.00 82.75 110 LYS A O 1
ATOM 874 N N . ASP A 1 111 ? 2.207 -8.341 15.025 1.00 84.38 111 ASP A N 1
ATOM 875 C CA . ASP A 1 111 ? 2.753 -8.711 13.726 1.00 84.38 111 ASP A CA 1
ATOM 876 C C . ASP A 1 111 ? 1.684 -8.543 12.633 1.00 84.38 111 ASP A C 1
ATOM 878 O O . ASP A 1 111 ? 1.970 -8.668 11.444 1.00 84.38 111 ASP A O 1
ATOM 882 N N . GLY A 1 112 ? 0.430 -8.264 13.008 1.00 83.50 112 GLY A N 1
ATOM 883 C CA . GLY A 1 112 ? -0.674 -7.892 12.126 1.00 83.50 112 GLY A CA 1
ATOM 884 C C . GLY A 1 112 ? -1.840 -8.876 12.188 1.00 83.50 112 GLY A C 1
ATOM 885 O O . GLY A 1 112 ? -2.131 -9.468 13.222 1.00 83.50 112 GLY A O 1
ATOM 886 N N . SER A 1 113 ? -2.524 -9.062 11.060 1.00 88.12 113 SER A N 1
ATOM 887 C CA . SER A 1 113 ? -3.718 -9.914 10.972 1.00 88.12 113 SER A CA 1
ATOM 888 C C . SER A 1 113 ? -3.381 -11.376 10.671 1.00 88.12 113 SER A C 1
ATOM 890 O O . SER A 1 113 ? -2.438 -11.665 9.929 1.00 88.12 113 SER A O 1
ATOM 892 N N . TRP A 1 114 ? -4.170 -12.283 11.238 1.00 90.69 114 TRP A N 1
ATOM 893 C CA . TRP A 1 114 ? -4.033 -13.732 11.122 1.00 90.69 114 TRP A CA 1
ATOM 894 C C . TRP A 1 114 ? -5.399 -14.383 10.921 1.00 90.69 114 TRP A C 1
ATOM 896 O O . TRP A 1 114 ? -6.435 -13.846 11.339 1.00 90.69 114 TRP A O 1
ATOM 906 N N . ASN A 1 115 ? -5.392 -15.560 10.305 1.00 91.12 115 ASN A N 1
ATOM 907 C CA . ASN A 1 115 ? -6.571 -16.403 10.222 1.00 91.12 115 ASN A CA 1
ATOM 908 C C . ASN A 1 115 ? -6.225 -17.831 10.647 1.00 91.12 115 ASN A C 1
ATOM 910 O O . ASN A 1 115 ? -5.233 -18.400 10.196 1.00 91.12 115 ASN A O 1
ATOM 914 N N . PHE A 1 116 ? -7.046 -18.391 11.527 1.00 91.38 116 PHE A N 1
ATOM 915 C CA . PHE A 1 116 ? -7.012 -19.810 11.867 1.00 91.38 116 PHE A CA 1
ATOM 916 C C . PHE A 1 116 ? -8.067 -20.551 11.043 1.00 91.38 116 PHE A C 1
ATOM 918 O O . PHE A 1 116 ? -9.264 -20.337 11.261 1.00 91.38 116 PHE A O 1
ATOM 925 N N . ILE A 1 117 ? -7.627 -21.385 10.101 1.00 88.31 117 ILE A N 1
ATOM 926 C CA . ILE A 1 117 ? -8.477 -22.148 9.179 1.00 88.31 117 ILE A CA 1
ATOM 927 C C . ILE A 1 117 ? -7.956 -23.584 9.064 1.00 88.31 117 ILE A C 1
ATOM 929 O O . ILE A 1 117 ? -6.748 -23.804 9.037 1.00 88.31 117 ILE A O 1
ATOM 933 N N . ASP A 1 118 ? -8.862 -24.565 9.048 1.00 86.75 118 ASP A N 1
ATOM 934 C CA . ASP A 1 118 ? -8.535 -25.994 8.907 1.00 86.75 118 ASP A CA 1
ATOM 935 C C . ASP A 1 118 ? -7.415 -26.480 9.848 1.00 86.75 118 ASP A C 1
ATOM 937 O O . ASP A 1 118 ? -6.464 -27.133 9.435 1.00 86.75 118 ASP A O 1
ATOM 941 N N . GLU A 1 119 ? -7.516 -26.122 11.133 1.00 90.19 119 GLU A N 1
ATOM 942 C CA . GLU A 1 119 ? -6.531 -26.455 12.179 1.00 90.19 119 GLU A CA 1
ATOM 943 C C . GLU A 1 119 ? -5.121 -25.864 11.965 1.00 90.19 119 GLU A C 1
ATOM 945 O O . GLU A 1 119 ? -4.176 -26.230 12.665 1.00 90.19 119 GLU A O 1
ATOM 950 N N . THR A 1 120 ? -4.973 -2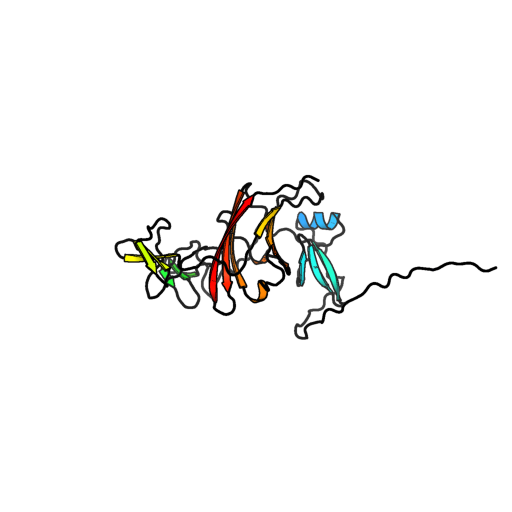4.899 11.053 1.00 92.88 120 THR A N 1
ATOM 951 C CA . THR A 1 120 ? -3.698 -24.248 10.729 1.00 92.88 120 THR A CA 1
ATOM 952 C C . THR A 1 120 ? -3.777 -22.726 10.847 1.00 92.88 120 THR A C 1
ATOM 954 O O . THR A 1 120 ? -4.815 -22.103 10.620 1.00 92.88 120 THR A O 1
ATOM 957 N N . TRP A 1 121 ? -2.660 -22.111 11.236 1.00 93.88 121 TRP A N 1
ATOM 958 C CA . TRP A 1 121 ? -2.508 -20.658 11.256 1.00 93.88 121 TRP A CA 1
ATOM 959 C C . TRP A 1 121 ? -1.929 -20.175 9.934 1.00 93.88 121 TRP A C 1
ATOM 961 O O . TRP A 1 121 ? -0.905 -20.690 9.489 1.00 93.88 121 TRP A O 1
ATOM 971 N N . CYS A 1 122 ? -2.535 -19.140 9.360 1.00 92.69 122 CYS A N 1
ATOM 972 C CA . CYS A 1 122 ? -1.973 -18.419 8.229 1.00 92.69 122 CYS A CA 1
ATOM 973 C C . CYS A 1 122 ? -1.879 -16.916 8.516 1.00 92.69 122 CYS A C 1
ATOM 975 O O . CYS A 1 122 ? -2.685 -16.332 9.256 1.00 92.69 122 CYS A O 1
ATOM 977 N N . LYS A 1 123 ? -0.874 -16.277 7.919 1.00 92.38 123 LYS A N 1
ATOM 978 C CA . LYS A 1 123 ? -0.652 -14.838 7.994 1.00 92.38 123 LYS A CA 1
ATOM 979 C C . LYS A 1 123 ? -1.473 -14.121 6.931 1.00 92.38 123 LYS A C 1
ATOM 981 O O . LYS A 1 123 ? -1.369 -14.434 5.753 1.00 92.38 123 LYS A O 1
ATOM 986 N N . VAL A 1 124 ? -2.260 -13.112 7.293 1.00 89.00 124 VAL A N 1
ATOM 987 C CA . VAL A 1 124 ? -2.972 -12.322 6.275 1.00 89.00 124 VAL A CA 1
ATOM 988 C C . VAL A 1 124 ? -1.975 -11.383 5.595 1.00 89.00 124 VAL A C 1
ATOM 990 O O . VAL A 1 124 ? -1.316 -10.586 6.264 1.00 89.00 124 VAL A O 1
ATOM 993 N N . SER A 1 125 ? -1.848 -11.485 4.270 1.00 86.50 125 SER A N 1
ATOM 994 C CA . SER A 1 125 ? -0.895 -10.680 3.499 1.00 86.50 125 SER A CA 1
ATOM 995 C C . SER A 1 125 ? -1.400 -9.252 3.323 1.00 86.50 125 SER A C 1
ATOM 997 O O . SER A 1 125 ? -2.366 -9.019 2.601 1.00 86.50 125 SER A O 1
ATOM 999 N N . GLU A 1 126 ? -0.720 -8.277 3.929 1.00 80.25 126 GLU A N 1
ATOM 1000 C CA . GLU A 1 126 ? -1.036 -6.854 3.731 1.00 80.25 126 GLU A CA 1
ATOM 1001 C C . GLU A 1 126 ? -0.812 -6.400 2.280 1.00 80.25 126 GLU A C 1
ATOM 1003 O O . GLU A 1 126 ? -1.504 -5.498 1.813 1.00 80.25 126 GLU A O 1
ATOM 1008 N N . LYS A 1 127 ? 0.104 -7.063 1.554 1.00 79.00 127 LYS A N 1
ATOM 1009 C CA . LYS A 1 127 ? 0.390 -6.802 0.134 1.00 79.00 127 LYS A CA 1
ATOM 1010 C C . LYS A 1 127 ? -0.790 -7.189 -0.769 1.00 79.00 127 LYS A C 1
ATOM 1012 O O . LYS A 1 127 ? -1.063 -6.492 -1.740 1.00 79.00 127 LYS A O 1
ATOM 1017 N N . LYS A 1 128 ? -1.489 -8.288 -0.442 1.00 79.38 128 LYS A N 1
ATOM 1018 C CA . LYS A 1 128 ? -2.639 -8.806 -1.213 1.00 79.38 128 LYS A CA 1
ATOM 1019 C C . LYS A 1 128 ? -3.978 -8.246 -0.733 1.00 79.38 128 LYS A C 1
ATOM 1021 O O . LYS A 1 128 ? -4.895 -8.061 -1.524 1.00 79.38 128 LYS A O 1
ATOM 1026 N N . CYS A 1 129 ? -4.104 -7.982 0.564 1.00 80.31 129 CYS A N 1
ATOM 1027 C CA . CYS A 1 129 ? -5.373 -7.647 1.191 1.00 80.31 129 CYS A CA 1
ATOM 1028 C C . CYS A 1 129 ? -5.487 -6.154 1.479 1.00 80.31 129 CYS A C 1
ATOM 1030 O O . CYS A 1 129 ? -5.021 -5.664 2.508 1.00 80.31 129 CYS A O 1
ATOM 1032 N N . PHE A 1 130 ? -6.182 -5.437 0.598 1.00 76.12 130 PHE A N 1
ATOM 1033 C CA . PHE A 1 130 ? -6.559 -4.050 0.843 1.00 76.12 130 PHE A CA 1
ATOM 1034 C C . PHE A 1 130 ? -7.710 -3.988 1.853 1.00 76.12 130 PHE A C 1
ATOM 1036 O O . PHE A 1 130 ? -8.868 -4.247 1.526 1.00 76.12 130 PHE A O 1
ATOM 1043 N N . LYS A 1 131 ? -7.387 -3.647 3.101 1.00 76.81 131 LYS A N 1
ATOM 1044 C CA . LYS A 1 131 ? -8.369 -3.341 4.145 1.00 76.81 131 LYS A CA 1
ATOM 1045 C C . LYS A 1 131 ? -8.162 -1.921 4.631 1.00 76.81 131 LYS A C 1
ATOM 1047 O O . LYS A 1 131 ? -7.069 -1.573 5.053 1.00 76.81 131 LYS A O 1
ATOM 1052 N N . ILE A 1 132 ? -9.236 -1.139 4.641 1.00 77.62 132 ILE A N 1
ATOM 1053 C CA . ILE A 1 132 ? -9.283 0.222 5.206 1.00 77.62 132 ILE A CA 1
ATOM 1054 C C . ILE A 1 132 ? -9.747 0.234 6.669 1.00 77.62 132 ILE A C 1
ATOM 1056 O O . ILE A 1 132 ? -10.146 1.269 7.205 1.00 77.62 132 ILE A O 1
ATOM 1060 N N . CYS A 1 133 ? -9.717 -0.928 7.315 1.00 80.56 133 CYS A N 1
ATOM 1061 C CA . CYS A 1 133 ? -10.125 -1.107 8.692 1.00 80.56 133 CYS A CA 1
ATOM 1062 C C . CYS A 1 133 ? -9.131 -2.003 9.435 1.00 80.56 133 CYS A C 1
ATOM 1064 O O . CYS A 1 133 ? -8.728 -3.057 8.939 1.00 80.56 133 CYS A O 1
ATOM 1066 N N . GLU A 1 134 ? -8.792 -1.577 10.646 1.00 80.69 134 GLU A N 1
ATOM 1067 C CA . GLU A 1 134 ? -7.999 -2.305 11.627 1.00 80.69 134 GLU A CA 1
ATOM 1068 C C . GLU A 1 134 ? -8.800 -2.432 12.932 1.00 80.69 134 GLU A C 1
ATOM 1070 O O . GLU A 1 134 ? -9.388 -1.441 13.378 1.00 80.69 134 GLU A O 1
ATOM 1075 N N . PRO A 1 135 ? -8.840 -3.625 13.557 1.00 80.69 135 PRO A N 1
ATOM 1076 C CA . PRO A 1 135 ? -9.487 -3.802 14.849 1.00 80.69 135 PRO A CA 1
ATOM 1077 C C . PRO A 1 135 ? -8.850 -2.915 15.922 1.00 80.69 135 PRO A C 1
ATOM 1079 O O . PRO A 1 135 ? -7.630 -2.893 16.078 1.00 80.69 135 PRO A O 1
ATOM 1082 N N . ILE A 1 136 ? -9.673 -2.240 16.722 1.00 81.62 136 ILE A N 1
ATOM 1083 C CA . ILE A 1 136 ? -9.210 -1.399 17.834 1.00 81.62 136 ILE A CA 1
ATOM 1084 C C . ILE A 1 136 ? -10.064 -1.632 19.074 1.00 81.62 136 ILE A C 1
ATOM 1086 O O . ILE A 1 136 ? -11.265 -1.882 18.991 1.00 81.62 136 ILE A O 1
ATOM 1090 N N . LYS A 1 137 ? -9.434 -1.567 20.254 1.00 83.12 137 LYS A N 1
ATOM 1091 C CA . LYS A 1 137 ? -10.111 -1.654 21.566 1.00 83.12 137 LYS A CA 1
ATOM 1092 C C . LYS A 1 137 ? -11.048 -2.874 21.713 1.00 83.12 137 LYS A C 1
ATOM 1094 O O . LYS A 1 137 ? -12.032 -2.815 22.443 1.00 83.12 137 LYS A O 1
ATOM 1099 N N . GLY A 1 138 ? -10.742 -3.982 21.030 1.00 82.69 138 GLY A N 1
ATOM 1100 C CA . GLY A 1 138 ? -11.538 -5.217 21.055 1.00 82.69 138 GLY A CA 1
ATOM 1101 C C . GLY A 1 138 ? -12.714 -5.269 20.070 1.00 82.69 138 GLY A C 1
ATOM 1102 O O . GLY A 1 138 ? -13.418 -6.278 20.037 1.00 82.69 138 GLY A O 1
ATOM 1103 N N . TYR A 1 139 ? -12.915 -4.234 19.251 1.00 87.44 139 TYR A N 1
ATOM 1104 C CA . TYR A 1 139 ? -13.924 -4.209 18.193 1.00 87.44 139 TYR A CA 1
ATOM 1105 C C . TYR A 1 139 ? -13.320 -4.623 16.856 1.00 87.44 139 TYR A C 1
ATOM 1107 O O . TYR A 1 139 ? -12.238 -4.179 16.481 1.00 87.44 139 TYR A O 1
ATOM 1115 N N . GLN A 1 140 ? -14.031 -5.498 16.151 1.00 86.81 140 GLN A N 1
ATOM 1116 C CA . GLN A 1 140 ? -13.610 -6.031 14.860 1.00 86.81 140 GLN A CA 1
ATOM 1117 C C . GLN A 1 140 ? -14.106 -5.148 13.719 1.00 86.81 140 GLN A C 1
ATOM 1119 O O . GLN A 1 140 ? -15.065 -4.394 13.875 1.00 86.81 140 GLN A O 1
ATOM 1124 N N . CYS A 1 141 ? -13.482 -5.282 12.555 1.00 87.56 141 CYS A N 1
ATOM 1125 C CA . CYS A 1 141 ? -14.014 -4.699 11.332 1.00 87.56 141 CYS A CA 1
ATOM 1126 C C . CYS A 1 141 ? -15.347 -5.345 10.953 1.00 87.56 141 CYS A C 1
ATOM 1128 O O . CYS A 1 141 ? -15.547 -6.542 11.177 1.00 87.56 141 CYS A O 1
ATOM 1130 N N . CYS A 1 142 ? -16.243 -4.551 10.379 1.00 86.31 142 CYS A N 1
ATOM 1131 C CA . CYS A 1 142 ? -17.447 -5.062 9.745 1.00 86.31 142 CYS A CA 1
ATOM 1132 C C . CYS A 1 142 ? -17.026 -5.983 8.593 1.00 86.31 142 CYS A C 1
ATOM 1134 O O . CYS A 1 142 ? -16.067 -5.697 7.871 1.00 86.31 142 CYS A O 1
ATOM 1136 N N . LYS A 1 143 ? -17.679 -7.139 8.486 1.00 82.25 143 LYS A N 1
ATOM 1137 C CA . LYS A 1 143 ? -17.398 -8.136 7.450 1.00 82.25 143 LYS A CA 1
ATOM 1138 C C . LYS A 1 143 ? -18.021 -7.743 6.117 1.00 82.25 143 LYS A C 1
ATOM 1140 O O . LYS A 1 143 ? -17.448 -8.019 5.069 1.00 82.25 143 LYS A O 1
ATOM 1145 N N . ASP A 1 144 ? -19.192 -7.130 6.174 1.00 80.81 144 ASP A N 1
ATOM 1146 C CA . ASP A 1 144 ? -19.932 -6.592 5.055 1.00 80.81 144 ASP A CA 1
ATOM 1147 C C . ASP A 1 144 ? -19.465 -5.158 4.786 1.00 80.81 144 ASP A C 1
ATOM 1149 O O . ASP A 1 144 ? -19.648 -4.241 5.595 1.00 80.81 144 ASP A O 1
ATOM 1153 N N . SER A 1 145 ? -18.862 -4.969 3.614 1.00 73.81 145 SER A N 1
ATOM 1154 C CA . SER A 1 145 ? -18.406 -3.668 3.126 1.00 73.81 145 SER A CA 1
ATOM 1155 C C . SER A 1 145 ? -19.552 -2.688 2.858 1.00 73.81 145 SER A C 1
ATOM 1157 O O . SER A 1 145 ? -19.301 -1.493 2.727 1.00 73.81 145 SER A O 1
ATOM 1159 N N . SER A 1 146 ? -20.798 -3.172 2.797 1.00 80.69 146 SER A N 1
ATOM 1160 C CA . SER A 1 146 ? -22.012 -2.366 2.644 1.00 80.69 146 SER A CA 1
ATOM 1161 C C . SER A 1 146 ? -22.682 -1.992 3.970 1.00 80.69 146 SER A C 1
ATOM 1163 O O . SER A 1 146 ? -23.736 -1.353 3.960 1.00 80.69 146 SER A O 1
ATOM 1165 N N . THR A 1 147 ? -22.074 -2.345 5.111 1.00 85.81 147 THR A N 1
ATOM 1166 C CA . THR A 1 147 ? -22.598 -1.985 6.435 1.00 85.81 147 THR A CA 1
ATOM 1167 C C . THR A 1 147 ? -22.797 -0.477 6.555 1.00 85.81 147 THR A C 1
ATOM 1169 O O . THR A 1 147 ? -21.889 0.314 6.302 1.00 85.81 147 THR A O 1
ATOM 1172 N N . GLU A 1 148 ? -23.995 -0.077 6.979 1.00 88.38 148 GLU A N 1
ATOM 1173 C CA . GLU A 1 148 ? -24.340 1.327 7.173 1.00 88.38 148 GLU A CA 1
ATOM 1174 C C . GLU A 1 148 ? -23.555 1.936 8.343 1.00 88.38 148 GLU A C 1
ATOM 1176 O O . GLU A 1 148 ? -23.468 1.363 9.435 1.00 88.38 148 GLU A O 1
ATOM 1181 N N . VAL A 1 149 ? -23.013 3.135 8.122 1.00 90.25 149 VAL A N 1
ATOM 1182 C CA . VAL A 1 149 ? -22.373 3.923 9.177 1.00 90.25 149 VAL A CA 1
ATOM 1183 C C . VAL A 1 149 ? -23.453 4.514 10.075 1.00 90.25 149 VAL A C 1
ATOM 1185 O O . VAL A 1 149 ? -24.163 5.438 9.684 1.00 90.25 149 VAL A O 1
ATOM 1188 N N . ILE A 1 150 ? -23.539 4.019 11.307 1.00 94.62 150 ILE A N 1
ATOM 1189 C CA . ILE A 1 150 ? -24.509 4.496 12.302 1.00 94.62 150 ILE A CA 1
ATOM 1190 C C . ILE A 1 150 ? -23.911 5.511 13.282 1.00 94.62 150 ILE A C 1
ATOM 1192 O O . ILE A 1 150 ? -24.642 6.223 13.968 1.00 94.62 150 ILE A O 1
ATOM 1196 N N . SER A 1 151 ? -22.581 5.559 13.392 1.00 91.94 151 SER A N 1
ATOM 1197 C CA . SER A 1 151 ? -21.866 6.509 14.243 1.00 91.94 151 SER A CA 1
ATOM 1198 C C . SER A 1 151 ? -20.447 6.745 13.733 1.00 91.94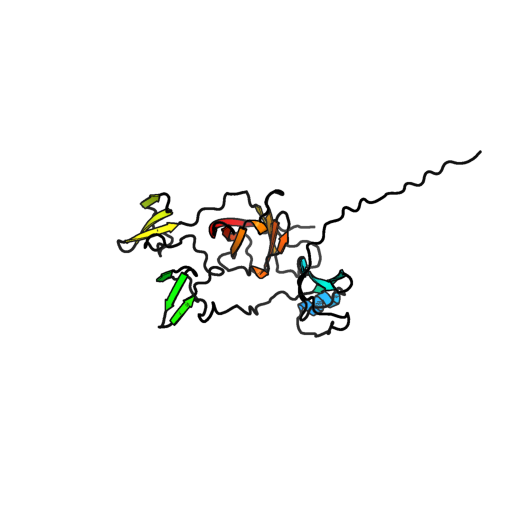 151 SER A C 1
ATOM 1200 O O . SER A 1 151 ? -19.886 5.906 13.030 1.00 91.94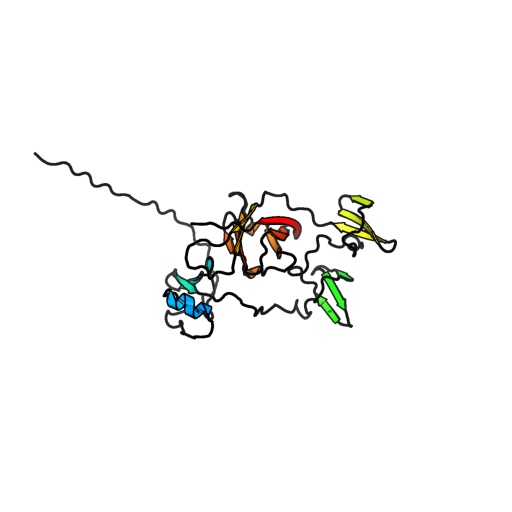 151 SER A O 1
ATOM 1202 N N . LYS A 1 152 ? -19.861 7.889 14.085 1.00 90.88 152 LYS A N 1
ATOM 1203 C CA . LYS A 1 152 ? -18.486 8.249 13.740 1.00 90.88 152 LYS A CA 1
ATOM 1204 C C . LYS A 1 152 ? -17.845 9.012 14.890 1.00 90.88 152 LYS A C 1
ATOM 1206 O O . LYS A 1 152 ? -18.446 9.947 15.418 1.00 90.88 152 LYS A O 1
ATOM 1211 N N . ASP A 1 153 ? -16.625 8.638 15.238 1.00 88.06 153 ASP A N 1
ATOM 1212 C CA . ASP A 1 153 ? -15.813 9.291 16.263 1.00 88.06 153 ASP A CA 1
ATOM 1213 C C . ASP A 1 153 ? -14.326 9.326 15.847 1.00 88.06 153 ASP A C 1
ATOM 1215 O O . ASP A 1 153 ? -13.998 9.182 14.667 1.00 88.06 153 ASP A O 1
ATOM 1219 N N . ASN A 1 154 ? -13.424 9.569 16.805 1.00 84.38 154 ASN A N 1
ATOM 1220 C CA . ASN A 1 154 ? -11.976 9.626 16.563 1.00 84.38 154 ASN A CA 1
ATOM 1221 C C . ASN A 1 154 ? -11.352 8.256 16.257 1.00 84.38 154 ASN A C 1
ATOM 1223 O O . ASN A 1 154 ? -10.229 8.203 15.767 1.00 84.38 154 ASN A O 1
ATOM 1227 N N . ASP A 1 155 ? -12.051 7.174 16.593 1.00 82.94 155 ASP A N 1
ATOM 1228 C CA . ASP A 1 155 ? -11.619 5.795 16.390 1.00 82.94 155 ASP A CA 1
ATOM 1229 C C . ASP A 1 155 ? -12.014 5.300 14.982 1.00 82.94 155 ASP A C 1
ATOM 1231 O O . ASP A 1 155 ? -11.337 4.449 14.404 1.00 82.94 155 ASP A O 1
ATOM 1235 N N . GLY A 1 156 ? -13.074 5.867 14.395 1.00 83.88 156 GLY A N 1
ATOM 1236 C CA . GLY A 1 156 ? -13.450 5.645 13.003 1.00 83.88 156 GLY A CA 1
ATOM 1237 C C . GLY A 1 156 ? -14.953 5.734 12.762 1.00 83.88 156 GLY A C 1
ATOM 1238 O O . GLY A 1 156 ? -15.705 6.347 13.522 1.00 83.88 156 GLY A O 1
ATOM 1239 N N . SER A 1 157 ? -15.392 5.126 11.661 1.00 89.38 157 SER A N 1
ATOM 1240 C CA . SER A 1 157 ? -16.819 4.937 11.371 1.00 89.38 157 SER A CA 1
ATOM 1241 C C . SER A 1 157 ? -17.285 3.580 11.890 1.00 89.38 157 SER A C 1
ATOM 1243 O O . SER A 1 157 ? -16.606 2.572 11.687 1.00 89.38 157 SER A O 1
ATOM 1245 N N . TRP A 1 158 ? -18.451 3.552 12.522 1.00 91.81 158 TRP A N 1
ATOM 1246 C CA . TRP A 1 158 ? -18.989 2.395 13.225 1.00 91.81 158 TRP A CA 1
ATOM 1247 C C . TRP A 1 158 ? -20.289 1.902 12.592 1.00 91.81 158 TRP A C 1
ATOM 1249 O O . TRP A 1 158 ? -21.156 2.701 12.234 1.00 91.81 158 TRP A O 1
ATOM 1259 N N . GLY A 1 159 ? -20.428 0.580 12.521 1.00 92.69 159 GLY A N 1
ATOM 1260 C CA . GLY A 1 159 ? -21.612 -0.144 12.069 1.00 92.69 159 GLY A CA 1
ATOM 1261 C C . GLY A 1 159 ? -22.078 -1.177 13.094 1.00 92.69 159 GLY A C 1
ATOM 1262 O O . GLY A 1 159 ? -21.429 -1.400 14.123 1.00 92.69 159 GLY A O 1
ATOM 1263 N N . ILE A 1 160 ? -23.208 -1.830 12.810 1.00 92.44 160 ILE A N 1
ATOM 1264 C CA . ILE A 1 160 ? -23.685 -2.985 13.581 1.00 92.44 160 ILE A CA 1
ATOM 1265 C C . ILE A 1 160 ? -23.895 -4.176 12.652 1.00 92.44 160 ILE A C 1
ATOM 1267 O O . ILE A 1 160 ? -24.746 -4.144 11.769 1.00 92.44 160 ILE A O 1
ATOM 1271 N N . GLU A 1 161 ? -23.212 -5.277 12.953 1.00 91.44 161 GLU A N 1
ATOM 1272 C CA . GLU A 1 161 ? -23.401 -6.573 12.306 1.00 91.44 161 GLU A CA 1
ATOM 1273 C C . GLU A 1 161 ? -23.686 -7.641 13.348 1.00 91.44 161 GLU A C 1
ATOM 1275 O O . GLU A 1 161 ? -23.045 -7.697 14.398 1.00 91.44 161 GLU A O 1
ATOM 1280 N N . ASN A 1 162 ? -24.644 -8.530 13.075 1.00 89.00 162 ASN A N 1
ATOM 1281 C CA . ASN A 1 162 ? -24.995 -9.616 13.997 1.00 89.00 162 ASN A CA 1
ATOM 1282 C C . ASN A 1 162 ? -25.239 -9.126 15.441 1.00 89.00 162 ASN A C 1
ATOM 1284 O O . ASN A 1 162 ? -24.886 -9.803 16.409 1.00 89.00 162 ASN A O 1
ATOM 1288 N N . LYS A 1 163 ? -25.846 -7.936 15.581 1.00 92.56 163 LYS A N 1
ATOM 1289 C CA . LYS A 1 163 ? -26.109 -7.250 16.861 1.00 92.56 163 LYS A CA 1
ATOM 1290 C C . LYS A 1 163 ? -24.844 -6.870 17.651 1.00 92.56 163 LYS A C 1
ATOM 1292 O O . LYS A 1 163 ? -24.915 -6.714 18.869 1.00 92.56 163 LYS A O 1
ATOM 1297 N N . LYS A 1 164 ? -23.695 -6.727 16.988 1.00 93.31 164 LYS A N 1
ATOM 1298 C CA . LYS A 1 164 ? -22.422 -6.298 17.580 1.00 93.31 164 LYS A CA 1
ATOM 1299 C C . LYS A 1 164 ? -21.878 -5.081 16.846 1.00 93.31 164 LYS A C 1
ATOM 1301 O O . LYS A 1 164 ? -22.021 -4.979 15.634 1.00 93.31 164 LYS A O 1
ATOM 1306 N N . TRP A 1 165 ? -21.235 -4.192 17.594 1.00 92.69 165 TRP A N 1
ATOM 1307 C CA . TRP A 1 165 ? -20.494 -3.069 17.031 1.00 92.69 165 TRP A CA 1
ATOM 1308 C C . TRP A 1 165 ? -19.289 -3.563 16.239 1.00 92.69 165 TRP A C 1
ATOM 1310 O O . TRP A 1 165 ? -18.562 -4.452 16.694 1.00 92.69 165 TRP A O 1
ATOM 1320 N N . CYS A 1 166 ? -19.084 -2.961 15.076 1.00 90.62 166 CYS A N 1
ATOM 1321 C CA . CYS A 1 166 ? -17.946 -3.213 14.213 1.00 90.62 166 CYS A CA 1
ATOM 1322 C C . CYS A 1 166 ? -17.477 -1.912 13.547 1.00 90.62 166 CYS A C 1
ATOM 1324 O O . CYS A 1 166 ? -18.208 -0.922 13.504 1.00 90.62 166 CYS A O 1
ATOM 1326 N N . LEU A 1 167 ? -16.242 -1.908 13.056 1.00 88.00 167 LEU A N 1
ATOM 1327 C CA . LEU A 1 167 ? -15.598 -0.753 12.431 1.00 88.00 167 LEU A CA 1
ATOM 1328 C C . LEU A 1 167 ? -15.671 -0.864 10.907 1.00 88.00 167 LEU A C 1
ATOM 1330 O O . LEU A 1 167 ? -15.361 -1.909 10.346 1.00 88.00 167 LEU A O 1
ATOM 1334 N N . ILE A 1 168 ? -16.055 0.210 10.227 1.00 81.88 168 ILE A N 1
ATOM 1335 C CA . ILE A 1 168 ? -16.216 0.226 8.763 1.00 81.88 168 ILE A CA 1
ATOM 1336 C C . ILE A 1 168 ? -14.960 0.792 8.092 1.00 81.88 168 ILE A C 1
ATOM 1338 O O . ILE A 1 168 ? -14.505 0.285 7.071 1.00 81.88 168 ILE A O 1
ATOM 1342 N N . GLN A 1 169 ? -14.367 1.828 8.685 1.00 75.56 169 GLN A N 1
ATOM 1343 C CA . GLN A 1 169 ? -13.205 2.509 8.126 1.00 75.56 169 GLN A CA 1
ATOM 1344 C C . GLN A 1 169 ? -12.433 3.206 9.245 1.00 75.56 169 GLN A C 1
ATOM 1346 O O . GLN A 1 169 ? -12.938 4.161 9.844 1.00 75.56 169 GLN A O 1
ATOM 1351 N N . THR A 1 170 ? -11.229 2.712 9.531 1.00 78.00 170 THR A N 1
ATOM 1352 C CA . THR A 1 170 ? -10.320 3.279 10.545 1.00 78.00 170 THR A CA 1
ATOM 1353 C C . THR A 1 170 ? -9.036 3.820 9.935 1.00 78.00 170 THR A C 1
ATOM 1355 O O . THR A 1 170 ? -8.375 4.654 10.547 1.00 78.00 170 THR A O 1
ATOM 1358 N N . ILE A 1 171 ? -8.693 3.396 8.716 1.00 85.69 171 ILE A N 1
ATOM 1359 C CA . ILE A 1 171 ? -7.563 3.955 7.982 1.00 85.69 171 ILE A CA 1
ATOM 1360 C C . ILE A 1 171 ? -8.023 5.278 7.347 1.00 85.69 171 ILE A C 1
ATOM 1362 O O . ILE A 1 171 ? -8.956 5.262 6.537 1.00 85.69 171 ILE A O 1
ATOM 1366 N N . PRO A 1 172 ? -7.419 6.426 7.708 1.00 88.88 172 PRO A N 1
ATOM 1367 C CA . PRO A 1 172 ? -7.768 7.717 7.130 1.00 88.88 172 PRO A CA 1
ATOM 1368 C C . PRO A 1 172 ? -7.310 7.833 5.673 1.00 88.88 172 PRO A C 1
ATOM 1370 O O . PRO A 1 172 ? -6.355 7.183 5.243 1.00 88.88 172 PRO A O 1
ATOM 1373 N N . GLU A 1 173 ? -7.987 8.691 4.910 1.00 91.50 173 GLU A N 1
ATOM 1374 C CA . GLU A 1 173 ? -7.544 9.017 3.556 1.00 91.50 173 GLU A CA 1
ATOM 1375 C C . GLU A 1 173 ? -6.232 9.807 3.616 1.00 91.50 173 GLU A C 1
ATOM 1377 O O . GLU A 1 173 ? -6.064 10.701 4.450 1.00 91.50 173 GLU A O 1
ATOM 1382 N N . PHE A 1 174 ? -5.308 9.483 2.721 1.00 93.88 174 PHE A N 1
ATOM 1383 C CA . PHE A 1 174 ? -4.055 10.196 2.571 1.00 93.88 174 PHE A CA 1
ATOM 1384 C C . PHE A 1 174 ? -4.285 11.596 1.993 1.00 93.88 174 PHE A C 1
ATOM 1386 O O . PHE A 1 174 ? -4.725 11.733 0.847 1.00 93.88 174 PHE A O 1
ATOM 1393 N N . ASN A 1 175 ? -3.955 12.623 2.776 1.00 93.19 175 ASN A N 1
ATOM 1394 C CA . ASN A 1 175 ? -4.124 14.032 2.407 1.00 93.19 175 ASN A CA 1
ATOM 1395 C C . ASN A 1 175 ? -2.933 14.909 2.836 1.00 93.19 175 ASN A C 1
ATOM 1397 O O . ASN A 1 175 ? -3.060 16.129 2.896 1.00 93.19 175 ASN A O 1
ATOM 1401 N N . ASP A 1 176 ? -1.781 14.302 3.138 1.00 92.56 176 ASP A N 1
ATOM 1402 C CA . ASP A 1 176 ? -0.592 15.041 3.583 1.00 92.56 176 ASP A CA 1
ATOM 1403 C C . ASP A 1 176 ? 0.005 15.898 2.449 1.00 92.56 176 ASP A C 1
ATOM 1405 O O . ASP A 1 176 ? 0.569 16.958 2.711 1.00 92.56 176 ASP A O 1
ATOM 1409 N N . PHE A 1 177 ? -0.141 15.453 1.196 1.00 92.56 177 PHE A N 1
ATOM 1410 C CA . PHE A 1 177 ? 0.116 16.212 -0.034 1.00 92.56 177 PHE A CA 1
ATOM 1411 C C . PHE A 1 177 ? -0.638 15.580 -1.212 1.00 92.56 177 PHE A C 1
ATOM 1413 O O . PHE A 1 177 ? -1.142 14.456 -1.126 1.00 92.56 177 PHE A O 1
ATOM 1420 N N . GLU A 1 178 ? -0.715 16.310 -2.323 1.00 93.75 178 GLU A N 1
ATOM 1421 C CA . GLU A 1 178 ? -1.359 15.841 -3.546 1.00 93.75 178 GLU A CA 1
ATOM 1422 C C . GLU A 1 178 ? -0.470 14.838 -4.300 1.00 93.75 178 GLU A C 1
ATOM 1424 O O . GLU A 1 178 ? 0.710 15.088 -4.552 1.00 93.75 178 GLU A O 1
ATOM 1429 N N . ILE A 1 179 ? -1.059 13.699 -4.674 1.00 95.50 179 ILE A N 1
ATOM 1430 C CA . ILE A 1 179 ? -0.447 12.700 -5.552 1.00 95.50 179 ILE A CA 1
ATOM 1431 C C . ILE A 1 179 ? -1.289 12.644 -6.821 1.00 95.50 179 ILE A C 1
ATOM 1433 O O . ILE A 1 179 ? -2.472 12.314 -6.776 1.00 95.50 179 ILE A O 1
ATOM 1437 N N . ASN A 1 180 ? -0.668 12.937 -7.955 1.00 95.25 180 ASN A N 1
ATOM 1438 C CA . ASN A 1 180 ? -1.292 12.870 -9.266 1.00 95.25 180 ASN A CA 1
ATOM 1439 C C . ASN A 1 180 ? -0.941 11.542 -9.930 1.00 95.25 180 ASN A C 1
ATOM 1441 O O . ASN A 1 180 ? 0.229 11.283 -10.215 1.00 95.25 180 ASN A O 1
ATOM 1445 N N . ALA A 1 181 ? -1.950 10.708 -10.177 1.00 96.38 181 ALA A N 1
ATOM 1446 C CA . ALA A 1 181 ? -1.789 9.447 -10.886 1.00 96.38 181 ALA A CA 1
ATOM 1447 C C . ALA A 1 181 ? -2.071 9.628 -12.382 1.00 96.38 181 ALA A C 1
ATOM 1449 O O . ALA A 1 181 ? -3.069 10.231 -12.775 1.00 96.38 181 ALA A O 1
ATOM 1450 N N . SER A 1 182 ? -1.216 9.061 -13.225 1.00 93.81 182 SER A N 1
ATOM 1451 C CA . SER A 1 182 ? -1.408 9.016 -14.673 1.00 93.81 182 SER A CA 1
ATOM 1452 C C . SER A 1 182 ? -1.046 7.641 -15.218 1.00 93.81 182 SER A C 1
ATOM 1454 O O . SER A 1 182 ? -0.225 6.929 -14.640 1.00 93.81 182 SER A O 1
ATOM 1456 N N . CYS A 1 183 ? -1.692 7.263 -16.319 1.00 91.44 183 CYS A N 1
ATOM 1457 C CA . CYS A 1 183 ? -1.423 6.026 -17.034 1.00 91.44 183 CYS A CA 1
ATOM 1458 C C . CYS A 1 183 ? -1.114 6.361 -18.492 1.00 91.44 183 CYS A C 1
ATOM 1460 O O . CYS A 1 183 ? -1.932 6.973 -19.184 1.00 91.44 183 CYS A O 1
ATOM 1462 N N . THR A 1 184 ? 0.066 5.978 -18.959 1.00 85.19 184 THR A N 1
ATOM 1463 C CA . THR A 1 184 ? 0.523 6.229 -20.325 1.00 85.19 184 THR A CA 1
ATOM 1464 C C . THR A 1 184 ? 0.904 4.915 -20.986 1.00 85.19 184 THR A C 1
ATOM 1466 O O . THR A 1 184 ? 1.594 4.078 -20.402 1.00 85.19 184 THR A O 1
ATOM 1469 N N . MET A 1 185 ? 0.477 4.726 -22.235 1.00 75.94 185 MET A N 1
ATOM 1470 C CA . MET A 1 185 ? 1.155 3.755 -23.093 1.00 75.94 185 MET A CA 1
ATOM 1471 C C . MET A 1 185 ? 2.527 4.331 -23.421 1.00 75.94 185 MET A C 1
ATOM 1473 O O . MET A 1 185 ? 2.609 5.492 -23.836 1.00 75.94 185 MET A O 1
ATOM 1477 N N . ASP A 1 186 ? 3.592 3.553 -23.230 1.00 62.72 186 ASP A N 1
ATOM 1478 C CA . ASP A 1 186 ? 4.909 3.962 -23.706 1.00 62.72 186 ASP A CA 1
ATOM 1479 C C . ASP A 1 186 ? 4.842 4.098 -25.233 1.00 62.72 186 ASP A C 1
ATOM 1481 O O . ASP A 1 186 ? 4.709 3.122 -25.970 1.00 62.72 186 ASP A O 1
ATOM 1485 N N . GLY A 1 187 ? 4.800 5.348 -25.690 1.00 51.00 187 GLY A N 1
ATOM 1486 C CA . GLY A 1 187 ? 4.734 5.710 -27.098 1.00 51.00 187 GLY A CA 1
ATOM 1487 C C . GLY A 1 187 ? 6.113 5.946 -27.701 1.00 51.00 187 GLY A C 1
ATOM 1488 O O . GLY A 1 187 ? 6.182 6.331 -28.867 1.00 51.00 187 GLY A O 1
ATOM 1489 N N . SER A 1 188 ? 7.210 5.756 -26.949 1.00 49.16 188 SER A N 1
ATOM 1490 C CA . SER A 1 188 ? 8.537 5.757 -27.562 1.00 49.16 188 SER A CA 1
ATOM 1491 C C . SER A 1 188 ? 8.515 4.690 -28.658 1.00 49.16 188 SER A C 1
ATOM 1493 O O . SER A 1 188 ? 8.243 3.526 -28.390 1.00 49.16 188 SER A O 1
ATOM 1495 N N . GLY A 1 189 ? 8.636 5.114 -29.920 1.00 44.75 189 GLY A N 1
ATOM 1496 C CA . GLY A 1 189 ? 8.255 4.365 -31.125 1.00 44.75 189 GLY A CA 1
ATOM 1497 C C . GLY A 1 189 ? 9.093 3.122 -31.443 1.00 44.75 189 GLY A C 1
ATOM 1498 O O . GLY A 1 189 ? 9.448 2.893 -32.595 1.00 44.75 189 GLY A O 1
ATOM 1499 N N . ILE A 1 190 ? 9.397 2.303 -30.443 1.00 44.94 190 ILE A N 1
ATOM 1500 C CA . ILE A 1 190 ? 10.112 1.039 -30.506 1.00 44.94 190 ILE A CA 1
ATOM 1501 C C . ILE A 1 190 ? 9.066 -0.096 -30.487 1.00 44.94 190 ILE A C 1
ATOM 1503 O O . ILE A 1 190 ? 9.010 -0.928 -29.593 1.00 44.94 190 ILE A O 1
ATOM 1507 N N . ASN A 1 191 ? 8.226 -0.107 -31.529 1.00 40.66 191 ASN A N 1
ATOM 1508 C CA . ASN A 1 191 ? 7.250 -1.140 -31.908 1.00 40.66 191 ASN A CA 1
ATOM 1509 C C . ASN A 1 191 ? 5.962 -1.347 -31.076 1.00 40.66 191 ASN A C 1
ATOM 1511 O O . ASN A 1 191 ? 5.933 -1.433 -29.856 1.00 40.66 191 ASN A O 1
ATOM 1515 N N . LYS A 1 192 ? 4.887 -1.603 -31.839 1.00 48.06 192 LYS A N 1
ATOM 1516 C CA . LYS A 1 192 ? 3.516 -2.059 -31.505 1.00 48.06 192 LYS A CA 1
ATOM 1517 C C . LYS A 1 192 ? 3.388 -3.292 -30.580 1.00 48.06 192 LYS A C 1
ATOM 1519 O O . LYS A 1 192 ? 2.284 -3.810 -30.429 1.00 48.06 192 LYS A O 1
ATOM 1524 N N . LEU A 1 193 ? 4.489 -3.806 -30.039 1.00 47.88 193 LEU A N 1
ATOM 1525 C CA . LEU A 1 193 ? 4.580 -5.087 -29.332 1.00 47.88 193 LEU A CA 1
ATOM 1526 C C . LEU A 1 193 ? 4.544 -4.952 -27.805 1.00 47.88 193 LEU A C 1
ATOM 1528 O O . LEU A 1 193 ? 4.318 -5.948 -27.120 1.00 47.88 193 LEU A O 1
ATOM 1532 N N . LEU A 1 194 ? 4.721 -3.748 -27.257 1.00 55.19 194 LEU A N 1
ATOM 1533 C CA . LEU A 1 194 ? 4.690 -3.555 -25.811 1.00 55.19 194 LEU A CA 1
ATOM 1534 C C . LEU A 1 194 ? 3.239 -3.576 -25.309 1.00 55.19 194 LEU A C 1
ATOM 1536 O O . LEU A 1 194 ? 2.505 -2.596 -25.394 1.00 55.19 194 LEU A O 1
ATOM 1540 N N . LYS A 1 195 ? 2.834 -4.726 -24.759 1.00 69.75 195 LYS A N 1
ATOM 1541 C CA . LYS A 1 195 ? 1.565 -4.942 -24.041 1.00 69.75 195 LYS A CA 1
ATOM 1542 C C . LYS A 1 195 ? 1.505 -4.225 -22.687 1.00 69.75 195 LYS A C 1
ATOM 1544 O O . LYS A 1 195 ? 0.610 -4.525 -21.913 1.00 69.75 195 LYS A O 1
ATOM 1549 N N . TYR A 1 196 ? 2.441 -3.337 -22.367 1.00 75.62 196 TYR A N 1
ATOM 1550 C CA . TYR A 1 196 ? 2.591 -2.780 -21.027 1.00 75.62 196 TYR A CA 1
ATOM 1551 C C . TYR A 1 196 ? 2.270 -1.292 -21.020 1.00 75.62 196 TYR A C 1
ATOM 1553 O O . TYR A 1 196 ? 2.640 -0.555 -21.933 1.00 75.62 196 TYR A O 1
ATOM 1561 N N . VAL A 1 197 ? 1.599 -0.856 -19.963 1.00 83.75 197 VAL A N 1
ATOM 1562 C CA . VAL A 1 197 ? 1.393 0.559 -19.656 1.00 83.75 197 VAL A CA 1
ATOM 1563 C C . VAL A 1 197 ? 2.233 0.955 -18.461 1.00 83.75 197 VAL A C 1
ATOM 1565 O O . VAL A 1 197 ? 2.576 0.131 -17.611 1.00 83.75 197 VAL A O 1
ATOM 1568 N N . GLN A 1 198 ? 2.542 2.238 -18.406 1.00 87.69 198 GLN A N 1
ATOM 1569 C CA . GLN A 1 198 ? 3.234 2.872 -17.306 1.00 87.69 198 GLN A CA 1
ATOM 1570 C C . GLN A 1 198 ? 2.209 3.578 -16.421 1.00 87.69 198 GLN A C 1
ATOM 1572 O O . GLN A 1 198 ? 1.448 4.414 -16.905 1.00 87.69 198 GLN A O 1
ATOM 1577 N N . PHE A 1 199 ? 2.216 3.276 -15.125 1.00 92.56 199 PHE A N 1
ATOM 1578 C CA . PHE A 1 199 ? 1.509 4.065 -14.119 1.00 92.56 199 PHE A CA 1
ATOM 1579 C C . PHE A 1 199 ? 2.513 4.957 -13.398 1.00 92.56 199 PHE A C 1
ATOM 1581 O O . PHE A 1 199 ? 3.488 4.448 -12.851 1.00 92.56 199 PHE A O 1
ATOM 1588 N N . ILE A 1 200 ? 2.286 6.270 -13.403 1.00 93.31 200 ILE A N 1
ATOM 1589 C CA . ILE A 1 200 ? 3.139 7.275 -12.756 1.00 93.31 200 ILE A CA 1
ATOM 1590 C C . ILE A 1 200 ? 2.335 7.978 -11.666 1.00 93.31 200 ILE A C 1
ATOM 1592 O O . ILE A 1 200 ? 1.224 8.437 -11.922 1.00 93.31 200 ILE A O 1
ATOM 1596 N N . PHE A 1 201 ? 2.928 8.117 -10.485 1.00 95.69 201 PHE A N 1
ATOM 1597 C CA . PHE A 1 201 ? 2.369 8.828 -9.340 1.00 95.69 201 PHE A CA 1
ATOM 1598 C C . PHE A 1 201 ? 3.303 9.974 -8.981 1.00 95.69 201 PHE A C 1
ATOM 1600 O O . PHE A 1 201 ? 4.340 9.758 -8.361 1.00 95.69 201 PHE A O 1
ATOM 1607 N N . SER A 1 202 ? 2.959 11.178 -9.423 1.00 94.69 202 SER A N 1
ATOM 1608 C CA . SER A 1 202 ? 3.772 12.383 -9.243 1.00 94.69 202 SER A CA 1
ATOM 1609 C C . SER A 1 202 ? 3.312 13.233 -8.064 1.00 94.69 202 SER A C 1
ATOM 1611 O O . SER A 1 202 ? 2.113 13.337 -7.812 1.00 94.69 202 SER A O 1
ATOM 1613 N N . TYR A 1 203 ? 4.260 13.872 -7.389 1.00 93.62 203 TYR A N 1
ATOM 1614 C CA . TYR A 1 203 ? 4.064 14.762 -6.243 1.00 93.62 203 TYR A CA 1
ATOM 1615 C C . TYR A 1 203 ? 5.037 15.954 -6.318 1.00 93.62 203 TYR A C 1
ATOM 1617 O O . TYR A 1 203 ? 5.918 16.006 -7.179 1.00 93.62 203 TYR A O 1
ATOM 1625 N N . GLU A 1 204 ? 4.854 16.948 -5.447 1.00 86.56 204 GLU A N 1
ATOM 1626 C CA . GLU A 1 204 ? 5.674 18.168 -5.424 1.00 86.56 204 GLU A CA 1
ATOM 1627 C C . GLU A 1 204 ? 7.150 17.905 -5.056 1.00 86.56 204 GLU A C 1
ATOM 1629 O O . GLU A 1 204 ? 7.463 16.989 -4.299 1.00 86.56 204 GLU A O 1
ATOM 1634 N N . GLU A 1 205 ? 8.070 18.757 -5.538 1.00 71.12 205 GLU A N 1
ATOM 1635 C CA . GLU A 1 205 ? 9.529 18.554 -5.398 1.00 71.12 205 GLU A CA 1
ATOM 1636 C C . GLU A 1 205 ? 10.045 18.533 -3.954 1.00 71.12 205 GLU A C 1
ATOM 1638 O O . GLU A 1 205 ? 11.102 17.970 -3.688 1.00 71.12 205 GLU A O 1
ATOM 1643 N N . ASN A 1 206 ? 9.325 19.155 -3.022 1.00 73.25 206 ASN A N 1
ATOM 1644 C CA . ASN A 1 206 ? 9.768 19.291 -1.633 1.00 73.25 206 ASN A CA 1
ATOM 1645 C C . ASN A 1 206 ? 9.306 18.128 -0.740 1.00 73.25 206 ASN A C 1
ATOM 1647 O O . ASN A 1 206 ? 9.486 18.173 0.478 1.00 73.25 206 ASN A O 1
ATOM 1651 N N . VAL A 1 207 ? 8.687 17.101 -1.324 1.00 81.00 207 VAL A N 1
ATOM 1652 C CA . VAL A 1 207 ? 8.191 15.935 -0.598 1.00 81.00 207 VAL A CA 1
ATOM 1653 C C . VAL A 1 207 ? 9.221 14.818 -0.674 1.00 81.00 207 VAL A C 1
ATOM 1655 O O . VAL A 1 207 ? 9.407 14.195 -1.717 1.00 81.00 207 VAL A O 1
ATOM 1658 N N . ASN A 1 208 ? 9.848 14.504 0.459 1.00 83.50 208 ASN A N 1
ATOM 1659 C CA . ASN A 1 208 ? 10.696 13.323 0.555 1.00 83.50 208 ASN A CA 1
ATOM 1660 C C . ASN A 1 208 ? 9.846 12.070 0.824 1.00 83.50 208 ASN A C 1
ATOM 1662 O O . ASN A 1 208 ? 9.731 11.596 1.957 1.00 83.50 208 ASN A O 1
ATOM 1666 N N . PHE A 1 209 ? 9.160 11.603 -0.227 1.00 90.25 209 PHE A N 1
ATOM 1667 C CA . PHE A 1 209 ? 8.175 10.522 -0.146 1.00 90.25 209 PHE A CA 1
ATOM 1668 C C . PHE A 1 209 ? 8.789 9.245 0.425 1.00 90.25 209 PHE A C 1
ATOM 1670 O O . PHE A 1 209 ? 8.273 8.707 1.400 1.00 90.25 209 PHE A O 1
ATOM 1677 N N . GLU A 1 210 ? 9.896 8.787 -0.162 1.00 88.56 210 GLU A N 1
ATOM 1678 C CA . GLU A 1 210 ? 10.528 7.516 0.194 1.00 88.56 210 GLU A CA 1
ATOM 1679 C C . GLU A 1 210 ? 11.124 7.549 1.604 1.00 88.56 210 GLU A C 1
ATOM 1681 O O . GLU A 1 210 ? 11.118 6.533 2.293 1.00 88.56 210 GLU A O 1
ATOM 1686 N N . GLU A 1 211 ? 11.583 8.700 2.097 1.00 89.31 211 GLU A N 1
ATOM 1687 C CA . GLU A 1 211 ? 12.056 8.801 3.481 1.00 89.31 211 GLU A CA 1
ATOM 1688 C C . GLU A 1 211 ? 10.914 8.732 4.499 1.00 89.31 211 GLU A C 1
ATOM 1690 O O . GLU A 1 211 ? 11.069 8.116 5.557 1.00 89.31 211 GLU A O 1
ATOM 1695 N N . LYS A 1 212 ? 9.763 9.347 4.200 1.00 92.56 212 LYS A N 1
ATOM 1696 C CA . LYS A 1 212 ? 8.662 9.468 5.165 1.00 92.56 212 LYS A CA 1
ATOM 1697 C C . LYS A 1 212 ? 7.655 8.320 5.093 1.00 92.56 212 LYS A C 1
ATOM 1699 O O . LYS A 1 212 ? 7.164 7.886 6.137 1.00 92.56 212 LYS A O 1
ATOM 1704 N N . TYR A 1 213 ? 7.360 7.810 3.902 1.00 94.62 213 TYR A N 1
ATOM 1705 C CA . TYR A 1 213 ? 6.321 6.807 3.679 1.00 94.62 213 TYR A CA 1
ATOM 1706 C C . TYR A 1 213 ? 6.869 5.553 3.008 1.00 94.62 213 TYR A C 1
ATOM 1708 O O . TYR A 1 213 ? 7.833 5.581 2.247 1.00 94.62 213 TYR A O 1
ATOM 1716 N N . GLU A 1 214 ? 6.220 4.430 3.286 1.00 93.62 214 GLU A N 1
ATOM 1717 C CA . GLU A 1 214 ? 6.332 3.211 2.492 1.00 93.62 214 GLU A CA 1
ATOM 1718 C C . GLU A 1 214 ? 4.983 2.868 1.866 1.00 93.62 214 GLU A C 1
ATOM 1720 O O . GLU A 1 214 ? 3.923 3.085 2.463 1.00 93.62 214 GLU A O 1
ATOM 1725 N N . ILE A 1 215 ? 5.030 2.310 0.660 1.00 93.81 215 ILE A N 1
ATOM 1726 C CA . ILE A 1 215 ? 3.866 1.715 0.015 1.00 93.81 215 ILE A CA 1
ATOM 1727 C C . ILE A 1 215 ? 3.705 0.309 0.596 1.00 93.81 215 ILE A C 1
ATOM 1729 O O . ILE A 1 215 ? 4.585 -0.532 0.441 1.00 93.81 215 ILE A O 1
ATOM 1733 N N . VAL A 1 216 ? 2.593 0.061 1.285 1.00 92.12 216 VAL A N 1
ATOM 1734 C CA . VAL A 1 216 ? 2.283 -1.243 1.897 1.00 92.12 216 VAL A CA 1
ATOM 1735 C C . VAL A 1 216 ? 1.607 -2.168 0.893 1.00 92.12 216 VAL A C 1
ATOM 1737 O O . VAL A 1 216 ? 1.870 -3.369 0.879 1.00 92.12 216 VAL A O 1
ATOM 1740 N N . SER A 1 217 ? 0.725 -1.617 0.059 1.00 91.56 217 SER A N 1
ATOM 1741 C CA . SER A 1 217 ? 0.061 -2.349 -1.015 1.00 91.56 217 SER A CA 1
ATOM 1742 C C . SER A 1 217 ? -0.464 -1.412 -2.089 1.00 91.56 217 SER A C 1
ATOM 1744 O O . SER A 1 217 ? -0.833 -0.265 -1.822 1.00 91.56 217 SER A O 1
ATOM 1746 N N . ILE A 1 218 ? -0.508 -1.931 -3.313 1.00 92.88 218 ILE A N 1
ATOM 1747 C CA . ILE A 1 218 ? -1.218 -1.335 -4.437 1.00 92.88 218 ILE A CA 1
ATOM 1748 C C . ILE A 1 218 ? -2.081 -2.436 -5.039 1.00 92.88 218 ILE A C 1
ATOM 1750 O O . ILE A 1 218 ? -1.568 -3.498 -5.387 1.00 92.88 218 ILE A O 1
ATOM 1754 N N . LEU A 1 219 ? -3.374 -2.170 -5.184 1.00 91.81 219 LEU A N 1
ATOM 1755 C CA . LEU A 1 219 ? -4.259 -2.951 -6.032 1.00 91.81 219 LEU A CA 1
ATOM 1756 C C . LEU A 1 219 ? -4.566 -2.156 -7.295 1.00 91.81 219 LEU A C 1
ATOM 1758 O O . LEU A 1 219 ? -4.977 -0.999 -7.216 1.00 91.81 219 LEU A O 1
ATOM 1762 N N . LEU A 1 220 ? -4.400 -2.795 -8.444 1.00 93.12 220 LEU A N 1
ATOM 1763 C CA . LEU A 1 220 ? -4.825 -2.308 -9.744 1.00 93.12 220 LEU A CA 1
ATOM 1764 C C . LEU A 1 220 ? -6.012 -3.152 -10.209 1.00 93.12 220 LEU A C 1
ATOM 1766 O O . LEU A 1 220 ? -5.859 -4.342 -10.481 1.00 93.12 220 LEU A O 1
ATOM 1770 N N . ASN A 1 221 ? -7.196 -2.545 -10.294 1.00 92.00 221 ASN A N 1
ATOM 1771 C CA . ASN A 1 221 ? -8.450 -3.241 -10.604 1.00 92.00 221 ASN A CA 1
ATOM 1772 C C . ASN A 1 221 ? -8.645 -4.482 -9.712 1.00 92.00 221 ASN A C 1
ATOM 1774 O O . ASN A 1 221 ? -8.874 -5.582 -10.207 1.00 92.00 221 ASN A O 1
ATOM 1778 N N . ASP A 1 222 ? -8.442 -4.301 -8.403 1.00 87.50 222 ASP A N 1
ATOM 1779 C CA . ASP A 1 222 ? -8.471 -5.340 -7.361 1.00 87.50 222 ASP A CA 1
ATOM 1780 C C . ASP A 1 222 ? -7.401 -6.445 -7.467 1.00 87.50 222 ASP A C 1
ATOM 1782 O O . ASP A 1 222 ? -7.370 -7.350 -6.635 1.00 87.50 222 ASP A O 1
ATOM 1786 N N . ASN A 1 223 ? -6.461 -6.342 -8.413 1.00 87.19 223 ASN A N 1
ATOM 1787 C CA . ASN A 1 223 ? -5.318 -7.249 -8.511 1.00 87.19 223 ASN A CA 1
ATOM 1788 C C . ASN A 1 223 ? -4.086 -6.651 -7.818 1.00 87.19 223 ASN A C 1
ATOM 1790 O O . ASN A 1 223 ? -3.752 -5.491 -8.077 1.00 87.19 223 ASN A O 1
ATOM 1794 N N . PRO A 1 224 ? -3.374 -7.408 -6.968 1.00 87.56 224 PRO A N 1
ATOM 1795 C CA . PRO A 1 224 ? -2.184 -6.907 -6.296 1.00 87.56 224 PRO A CA 1
ATOM 1796 C C . PRO A 1 224 ? -1.057 -6.617 -7.287 1.00 87.56 224 PRO A C 1
ATOM 1798 O O . PRO A 1 224 ? -0.751 -7.420 -8.167 1.00 87.56 224 PRO A O 1
ATOM 1801 N N . VAL A 1 225 ? -0.414 -5.464 -7.117 1.00 87.56 225 VAL A N 1
ATOM 1802 C CA . VAL A 1 225 ? 0.798 -5.084 -7.846 1.00 87.56 225 VAL A CA 1
ATOM 1803 C C . VAL A 1 225 ? 2.013 -5.527 -7.039 1.00 87.56 225 VAL A C 1
ATOM 1805 O O . VAL A 1 225 ? 2.091 -5.284 -5.833 1.00 87.56 225 VAL A O 1
ATOM 1808 N N . ASN A 1 226 ? 2.989 -6.147 -7.707 1.00 82.94 226 ASN A N 1
ATOM 1809 C CA . ASN A 1 226 ? 4.268 -6.449 -7.078 1.00 82.94 226 ASN A CA 1
ATOM 1810 C C . ASN A 1 226 ? 5.025 -5.144 -6.777 1.00 82.94 226 ASN A C 1
ATOM 1812 O O . ASN A 1 226 ? 5.412 -4.414 -7.690 1.00 82.94 226 ASN A O 1
ATOM 1816 N N . LEU A 1 227 ? 5.237 -4.867 -5.491 1.00 84.25 227 LEU A N 1
ATOM 1817 C CA . LEU A 1 227 ? 5.879 -3.640 -5.024 1.00 84.25 227 LEU A CA 1
ATOM 1818 C C . LEU A 1 227 ? 7.372 -3.580 -5.365 1.00 84.25 227 LEU A C 1
ATOM 1820 O O . LEU A 1 227 ? 7.906 -2.482 -5.496 1.00 84.25 227 LEU A O 1
ATOM 1824 N N . ASP A 1 228 ? 8.020 -4.725 -5.591 1.00 78.69 228 ASP A N 1
ATOM 1825 C CA . ASP A 1 228 ? 9.431 -4.790 -5.995 1.00 78.69 228 ASP A CA 1
ATOM 1826 C C . ASP A 1 228 ? 9.642 -4.252 -7.423 1.00 78.69 228 ASP A C 1
ATOM 1828 O O . ASP A 1 228 ? 10.752 -3.890 -7.809 1.00 78.69 228 ASP A O 1
ATOM 1832 N N . ASN A 1 229 ? 8.561 -4.144 -8.205 1.00 76.94 229 ASN A N 1
ATOM 1833 C CA . ASN A 1 229 ? 8.575 -3.563 -9.547 1.00 76.94 229 ASN A CA 1
ATOM 1834 C C . ASN A 1 229 ? 8.367 -2.036 -9.542 1.00 76.94 229 ASN A C 1
ATOM 1836 O O . ASN A 1 229 ? 8.300 -1.426 -10.614 1.00 76.94 229 ASN A O 1
ATOM 1840 N N . ILE A 1 230 ? 8.230 -1.407 -8.370 1.00 85.00 230 ILE A N 1
ATOM 1841 C CA . ILE A 1 230 ? 8.080 0.046 -8.261 1.00 85.00 230 ILE A CA 1
ATOM 1842 C C . ILE A 1 230 ? 9.458 0.699 -8.334 1.00 85.00 230 ILE A C 1
ATOM 1844 O O . ILE A 1 230 ? 10.358 0.404 -7.555 1.00 85.00 230 ILE A O 1
ATOM 1848 N N . THR A 1 231 ? 9.609 1.637 -9.263 1.00 83.00 231 THR A N 1
ATOM 1849 C CA . THR A 1 231 ? 10.794 2.490 -9.362 1.00 83.00 231 THR A CA 1
ATOM 1850 C C . THR A 1 231 ? 10.495 3.857 -8.759 1.00 83.00 231 THR A C 1
ATOM 1852 O O . THR A 1 231 ? 9.518 4.502 -9.154 1.00 83.00 231 THR A O 1
ATOM 1855 N N . TYR A 1 232 ? 11.353 4.313 -7.847 1.00 85.69 232 TYR A N 1
ATOM 1856 C CA . TYR A 1 232 ? 11.237 5.606 -7.175 1.00 85.69 232 TYR A CA 1
ATOM 1857 C C . TYR A 1 232 ? 12.150 6.653 -7.818 1.00 85.69 232 TYR A C 1
ATOM 1859 O O . TYR A 1 232 ? 13.290 6.379 -8.187 1.00 85.69 232 TYR A O 1
ATOM 1867 N N . PHE A 1 233 ? 11.628 7.870 -7.945 1.00 86.00 233 PHE A N 1
ATOM 1868 C CA . PHE A 1 233 ? 12.334 9.062 -8.396 1.00 86.00 233 PHE A CA 1
ATOM 1869 C C . PHE A 1 233 ? 12.037 10.214 -7.433 1.00 86.00 233 PHE A C 1
ATOM 1871 O O . PHE A 1 233 ? 11.100 10.171 -6.636 1.00 86.00 233 PHE A O 1
ATOM 1878 N N . SER A 1 234 ? 12.798 11.302 -7.542 1.00 85.12 234 SER A N 1
ATOM 1879 C CA . SER A 1 234 ? 12.669 12.449 -6.633 1.00 85.12 234 SER A CA 1
ATOM 1880 C C . SER A 1 234 ? 11.285 13.109 -6.621 1.00 85.12 234 SER A C 1
ATOM 1882 O O . SER A 1 234 ? 10.932 13.735 -5.631 1.00 85.12 234 SER A O 1
ATOM 1884 N N . LYS A 1 235 ? 10.495 12.983 -7.697 1.00 88.88 235 LYS A N 1
ATOM 1885 C CA . LYS A 1 235 ? 9.187 13.660 -7.851 1.00 88.88 235 LYS A CA 1
ATOM 1886 C C . LYS A 1 235 ? 8.035 12.720 -8.179 1.00 88.88 235 LYS A C 1
ATOM 1888 O O . LYS A 1 235 ? 6.912 13.169 -8.392 1.00 88.88 235 LYS A O 1
ATOM 1893 N N . TYR A 1 236 ? 8.323 11.437 -8.344 1.00 92.38 236 TYR A N 1
ATOM 1894 C CA . TYR A 1 236 ? 7.318 10.451 -8.690 1.00 92.38 236 TYR A CA 1
ATOM 1895 C C . TYR A 1 236 ? 7.831 9.048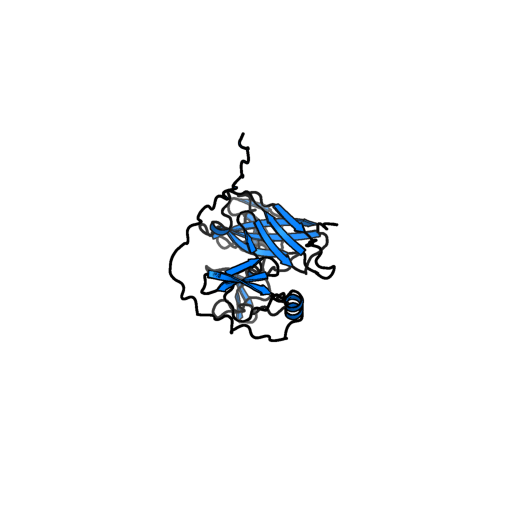 -8.415 1.00 92.38 236 TYR A C 1
ATOM 1897 O O . TYR A 1 236 ? 9.033 8.806 -8.394 1.00 92.38 236 TYR A O 1
ATOM 1905 N N . PHE A 1 237 ? 6.918 8.098 -8.310 1.00 92.38 237 PHE A N 1
ATOM 1906 C CA . PHE A 1 237 ? 7.235 6.687 -8.497 1.00 92.38 237 PHE A CA 1
ATOM 1907 C C . PHE A 1 237 ? 6.393 6.124 -9.633 1.00 92.38 237 PHE A C 1
ATOM 1909 O O . PHE A 1 237 ? 5.385 6.712 -10.038 1.00 92.38 237 PHE A O 1
ATOM 1916 N N . ARG A 1 238 ? 6.828 4.999 -10.193 1.00 91.19 238 ARG A N 1
ATOM 1917 C CA . ARG A 1 238 ? 6.121 4.344 -11.293 1.00 91.19 238 ARG A CA 1
ATOM 1918 C C . ARG A 1 238 ? 6.272 2.834 -11.268 1.00 91.19 238 ARG A C 1
ATOM 1920 O O . ARG A 1 238 ? 7.237 2.319 -10.715 1.00 91.19 238 ARG A O 1
ATOM 1927 N N . PHE A 1 239 ? 5.361 2.151 -11.944 1.00 87.38 239 PHE A N 1
ATOM 1928 C CA . PHE A 1 239 ? 5.492 0.735 -12.279 1.00 87.38 239 PHE A CA 1
ATOM 1929 C C . PHE A 1 239 ? 4.934 0.466 -13.681 1.00 87.38 239 PHE A C 1
ATOM 1931 O O . PHE A 1 239 ? 4.166 1.267 -14.223 1.00 87.38 239 PHE A O 1
ATOM 1938 N N . TYR A 1 240 ? 5.323 -0.670 -14.259 1.00 83.75 240 TYR A N 1
ATOM 1939 C CA . TYR A 1 240 ? 4.815 -1.155 -15.542 1.00 83.75 240 TYR A CA 1
ATOM 1940 C C . TYR A 1 240 ? 3.976 -2.412 -15.336 1.00 83.75 240 TYR A C 1
ATOM 1942 O O . TYR A 1 240 ? 4.284 -3.233 -14.474 1.00 83.75 240 TYR A O 1
ATOM 1950 N N . THR A 1 241 ? 2.924 -2.579 -16.131 1.00 83.56 241 THR A N 1
ATOM 1951 C CA . THR A 1 241 ? 2.081 -3.782 -16.095 1.00 83.56 241 THR A CA 1
ATOM 1952 C C . THR A 1 241 ? 1.380 -4.002 -17.427 1.00 83.56 241 THR A C 1
ATOM 1954 O O . THR A 1 241 ? 1.044 -3.045 -18.125 1.00 83.56 241 THR A O 1
ATOM 1957 N N . SER A 1 242 ? 1.160 -5.267 -17.774 1.00 82.56 242 SER A N 1
ATOM 1958 C CA . SER A 1 242 ? 0.325 -5.680 -18.902 1.00 82.56 242 SER A CA 1
ATOM 1959 C C . SER A 1 242 ? -1.131 -5.919 -18.501 1.00 82.56 242 SER A C 1
ATOM 1961 O O . SER A 1 242 ? -2.002 -5.986 -19.367 1.00 82.56 242 SER A O 1
ATOM 1963 N N . ASN A 1 243 ? -1.416 -5.998 -17.198 1.00 84.94 243 ASN A N 1
ATOM 1964 C CA . ASN A 1 243 ? -2.759 -6.179 -16.664 1.00 84.94 243 ASN A CA 1
ATOM 1965 C C . ASN A 1 243 ? -3.409 -4.816 -16.385 1.00 84.94 243 ASN A C 1
ATOM 1967 O O . ASN A 1 243 ? -3.359 -4.311 -15.265 1.00 84.94 243 ASN A O 1
ATOM 1971 N N . TYR A 1 244 ? -3.975 -4.199 -17.422 1.00 88.25 244 TYR A N 1
ATOM 1972 C CA . TYR A 1 244 ? -4.667 -2.913 -17.337 1.00 88.25 244 TYR A CA 1
ATOM 1973 C C . TYR A 1 244 ? -5.960 -2.918 -18.161 1.00 88.25 244 TYR A C 1
ATOM 1975 O O . TYR A 1 244 ? -6.152 -3.722 -19.072 1.00 88.25 244 TYR A O 1
ATOM 1983 N N . LEU A 1 245 ? -6.844 -1.982 -17.838 1.00 90.88 245 LEU A N 1
ATOM 1984 C CA . LEU A 1 245 ? -8.099 -1.697 -18.528 1.00 90.88 245 LEU A CA 1
ATOM 1985 C C . LEU A 1 245 ? -8.037 -0.301 -19.167 1.00 90.88 245 LEU A C 1
ATOM 1987 O O . LEU A 1 245 ? -7.115 0.466 -18.907 1.00 90.88 245 LEU A O 1
ATOM 1991 N N . GLU A 1 246 ? -9.030 0.073 -19.976 1.00 89.50 246 GLU A N 1
ATOM 1992 C CA . GLU A 1 246 ? -9.121 1.443 -20.524 1.00 89.50 246 GLU A CA 1
ATOM 1993 C C . GLU A 1 246 ? -9.296 2.500 -19.420 1.00 89.50 246 GLU A C 1
ATOM 1995 O O . GLU A 1 246 ? -8.787 3.615 -19.521 1.00 89.50 246 GLU A O 1
ATOM 2000 N N . THR A 1 247 ? -10.000 2.139 -18.345 1.00 93.44 247 THR A N 1
ATOM 2001 C CA . THR A 1 247 ? -10.114 2.914 -17.105 1.00 93.44 247 THR A CA 1
ATOM 2002 C C . THR A 1 247 ? -9.721 2.012 -15.952 1.00 93.44 247 THR A C 1
ATOM 2004 O O . THR A 1 247 ? -10.265 0.920 -15.819 1.00 93.44 247 THR A O 1
ATOM 2007 N N . ASN A 1 248 ? -8.777 2.466 -15.139 1.00 94.44 248 ASN A N 1
ATOM 2008 C CA . ASN A 1 248 ? -8.180 1.690 -14.069 1.00 94.44 248 ASN A CA 1
ATOM 2009 C C . ASN A 1 248 ? -8.487 2.319 -12.719 1.00 94.44 248 ASN A C 1
ATOM 2011 O O . ASN A 1 248 ? -8.235 3.509 -12.523 1.00 94.44 248 ASN A O 1
ATOM 2015 N N . GLU A 1 249 ? -8.970 1.505 -11.788 1.00 96.31 249 GLU A N 1
ATOM 2016 C CA . GLU A 1 249 ? -9.033 1.861 -10.377 1.00 96.31 249 GLU A CA 1
ATOM 2017 C C . GLU A 1 249 ? -7.743 1.406 -9.693 1.00 96.31 249 GLU A C 1
ATOM 2019 O O . GLU A 1 249 ? -7.318 0.258 -9.833 1.00 96.31 249 GLU A O 1
ATOM 2024 N N . ILE A 1 250 ? -7.115 2.310 -8.947 1.00 95.88 250 ILE A N 1
ATOM 2025 C CA . ILE A 1 250 ? -5.892 2.031 -8.202 1.00 95.88 250 ILE A CA 1
ATOM 2026 C C . ILE A 1 250 ? -6.170 2.318 -6.736 1.00 95.88 250 ILE A C 1
ATOM 2028 O O . ILE A 1 250 ? -6.499 3.449 -6.386 1.00 95.88 250 ILE A O 1
ATOM 2032 N N . LYS A 1 251 ? -6.002 1.318 -5.875 1.00 94.50 251 LYS A N 1
ATOM 2033 C CA . LYS A 1 251 ? -6.140 1.441 -4.421 1.00 94.50 251 LYS A CA 1
ATOM 2034 C C . LYS A 1 251 ? -4.772 1.270 -3.788 1.00 94.50 251 LYS A C 1
ATOM 2036 O O . LYS A 1 251 ? -4.085 0.297 -4.072 1.00 94.50 251 LYS A O 1
ATOM 2041 N N . MET A 1 252 ? -4.368 2.203 -2.943 1.00 94.44 252 MET A N 1
ATOM 2042 C CA . MET A 1 252 ? -3.033 2.239 -2.357 1.00 94.44 252 MET A CA 1
ATOM 2043 C C . MET A 1 252 ? -3.120 2.372 -0.844 1.00 94.44 252 MET A C 1
ATOM 2045 O O . MET A 1 252 ? -3.858 3.224 -0.350 1.00 94.44 252 MET A O 1
ATOM 2049 N N . ILE A 1 253 ? -2.363 1.550 -0.116 1.00 93.50 253 ILE A N 1
ATOM 2050 C CA . ILE A 1 253 ? -2.105 1.750 1.312 1.00 93.50 253 ILE A CA 1
ATOM 2051 C C . ILE A 1 253 ? -0.687 2.278 1.480 1.00 93.50 253 ILE A C 1
ATOM 2053 O O . ILE A 1 253 ? 0.280 1.677 1.015 1.00 93.50 253 ILE A O 1
ATOM 2057 N N . LEU A 1 254 ? -0.584 3.394 2.187 1.00 94.31 254 LEU A N 1
ATOM 2058 C CA . LEU A 1 254 ? 0.657 4.038 2.588 1.00 94.31 254 LEU A CA 1
ATOM 2059 C C . LEU A 1 254 ? 0.835 3.855 4.091 1.00 94.31 254 LEU A C 1
ATOM 2061 O O . LEU A 1 254 ? -0.149 3.850 4.830 1.00 94.31 254 LEU A O 1
ATOM 2065 N N . ARG A 1 255 ? 2.073 3.751 4.562 1.00 94.19 255 ARG A N 1
ATOM 2066 C CA . ARG A 1 255 ? 2.388 3.788 5.992 1.00 94.19 255 ARG A CA 1
ATOM 2067 C C . ARG A 1 255 ? 3.448 4.842 6.254 1.00 94.19 255 ARG A C 1
ATOM 2069 O O . ARG A 1 255 ? 4.494 4.840 5.612 1.00 94.19 255 ARG A O 1
ATOM 2076 N N . ASP A 1 256 ? 3.189 5.724 7.212 1.00 94.25 256 ASP A N 1
ATOM 2077 C CA . ASP A 1 256 ? 4.218 6.618 7.737 1.00 94.25 256 ASP A CA 1
ATOM 2078 C C . ASP A 1 256 ? 5.260 5.780 8.494 1.00 94.25 256 ASP A C 1
ATOM 2080 O O . ASP A 1 256 ? 4.943 5.035 9.429 1.00 94.25 256 ASP A O 1
ATOM 2084 N N . LYS A 1 257 ? 6.522 5.876 8.076 1.00 93.50 257 LYS A N 1
ATOM 2085 C CA . LYS A 1 257 ? 7.604 5.025 8.583 1.00 93.50 257 LYS A CA 1
ATOM 2086 C C . LYS A 1 257 ? 7.908 5.269 10.061 1.00 93.50 257 LYS A C 1
ATOM 2088 O O . LYS A 1 257 ? 8.389 4.346 10.725 1.00 93.50 257 LYS A O 1
ATOM 2093 N N . THR A 1 258 ? 7.611 6.460 10.582 1.00 92.88 258 THR A N 1
ATOM 2094 C CA . THR A 1 258 ? 7.917 6.868 11.960 1.00 92.88 258 THR A CA 1
ATOM 2095 C C . THR A 1 258 ? 6.771 6.532 12.903 1.00 92.88 258 THR A C 1
ATOM 2097 O O . THR A 1 258 ? 6.968 5.853 13.908 1.00 92.88 258 THR A O 1
ATOM 2100 N N . THR A 1 259 ? 5.562 6.980 12.576 1.00 92.94 259 THR A N 1
ATOM 2101 C CA . THR A 1 259 ? 4.378 6.799 13.427 1.00 92.94 259 THR A CA 1
ATOM 2102 C C . THR A 1 259 ? 3.727 5.431 13.250 1.00 92.94 259 THR A C 1
ATOM 2104 O O . THR A 1 259 ? 2.935 5.023 14.094 1.00 92.94 259 THR A O 1
ATOM 2107 N N . LYS A 1 260 ? 4.054 4.723 12.159 1.00 89.50 260 LYS A N 1
ATOM 2108 C CA . LYS A 1 260 ? 3.404 3.482 11.710 1.00 89.50 260 LYS A CA 1
ATOM 2109 C C . LYS A 1 260 ? 1.925 3.645 11.344 1.00 89.50 260 LYS A C 1
ATOM 2111 O O . LYS A 1 260 ? 1.278 2.647 11.033 1.00 89.50 260 LYS A O 1
ATOM 2116 N N . GLN A 1 261 ? 1.407 4.877 11.307 1.00 89.31 261 GLN A N 1
ATOM 2117 C CA . GLN A 1 261 ? 0.046 5.171 10.872 1.00 89.31 261 GLN A CA 1
ATOM 2118 C C . GLN A 1 261 ? -0.122 4.798 9.398 1.00 89.31 261 GLN A C 1
ATOM 2120 O O . GLN A 1 261 ? 0.670 5.211 8.547 1.00 89.31 261 GLN A O 1
ATOM 2125 N N . LYS A 1 262 ? -1.169 4.027 9.099 1.00 91.50 262 LYS A N 1
ATOM 2126 C CA . LYS A 1 262 ? -1.570 3.723 7.725 1.00 91.50 262 LYS A CA 1
ATOM 2127 C C . LYS A 1 262 ? -2.513 4.791 7.183 1.00 91.50 262 LYS A C 1
ATOM 2129 O O . LYS A 1 262 ? -3.298 5.368 7.935 1.00 91.50 262 LYS A O 1
ATOM 2134 N N . TYR A 1 263 ? -2.478 4.975 5.873 1.00 93.00 263 TYR A N 1
ATOM 2135 C CA . TYR A 1 263 ? -3.382 5.819 5.104 1.00 93.00 263 TYR A CA 1
ATOM 2136 C C . TYR A 1 263 ? -3.807 5.077 3.845 1.00 93.00 263 TYR A C 1
ATOM 2138 O O . TYR A 1 263 ? -3.040 4.268 3.323 1.00 93.00 263 TYR A O 1
ATOM 2146 N N . TYR A 1 264 ? -4.996 5.369 3.330 1.00 93.06 264 TYR A N 1
ATOM 2147 C CA . TYR A 1 264 ? -5.424 4.857 2.031 1.00 93.06 264 TYR A CA 1
ATOM 2148 C C . TYR A 1 264 ? -5.548 5.987 1.011 1.00 93.06 264 TYR A C 1
ATOM 2150 O O . TYR A 1 264 ? -5.891 7.116 1.358 1.00 93.06 264 TYR A O 1
ATOM 2158 N N . LYS A 1 265 ? -5.299 5.687 -0.261 1.00 94.62 265 LYS A N 1
ATOM 2159 C CA . LYS A 1 265 ? -5.595 6.589 -1.374 1.00 94.62 265 LYS A CA 1
ATOM 2160 C C . LYS A 1 265 ? -6.137 5.792 -2.548 1.00 94.62 265 LYS A C 1
ATOM 2162 O O . LYS A 1 265 ? -5.638 4.706 -2.834 1.00 94.62 265 LYS A O 1
ATOM 2167 N N . THR A 1 266 ? -7.138 6.343 -3.222 1.00 95.06 266 THR A N 1
ATOM 2168 C CA . THR A 1 266 ? -7.707 5.752 -4.434 1.00 95.06 266 THR A CA 1
ATOM 2169 C C . THR A 1 266 ? -7.510 6.706 -5.601 1.00 95.06 266 THR A C 1
ATOM 2171 O O . THR A 1 266 ? -7.661 7.917 -5.449 1.00 95.06 266 THR A O 1
ATOM 2174 N N . PHE A 1 267 ? -7.189 6.156 -6.766 1.00 96.75 267 PHE A N 1
ATOM 2175 C CA . PHE A 1 267 ? -7.040 6.892 -8.012 1.00 96.75 267 PHE A CA 1
ATOM 2176 C C . PHE A 1 267 ? -7.864 6.227 -9.109 1.00 96.75 267 PHE A C 1
ATOM 2178 O O . PHE A 1 267 ? -8.048 5.011 -9.112 1.00 96.75 267 PHE A O 1
ATOM 2185 N N . ILE A 1 268 ? -8.311 7.031 -10.070 1.00 96.44 268 ILE A N 1
ATOM 2186 C CA . ILE A 1 268 ? -8.914 6.552 -11.311 1.00 96.44 268 ILE A CA 1
ATOM 2187 C C . ILE A 1 268 ? -8.091 7.129 -12.454 1.00 96.44 268 ILE A C 1
ATOM 2189 O O . ILE A 1 268 ? -7.935 8.346 -12.545 1.00 96.44 268 ILE A O 1
ATOM 2193 N N . THR A 1 269 ? -7.552 6.271 -13.316 1.00 94.25 269 THR A N 1
ATOM 2194 C CA . THR A 1 269 ? -6.744 6.706 -14.462 1.00 94.25 269 THR A CA 1
ATOM 2195 C C . THR A 1 269 ? -7.254 6.088 -15.756 1.00 94.25 269 THR A C 1
ATOM 2197 O O . THR A 1 269 ? -7.615 4.914 -15.811 1.00 94.25 269 THR A O 1
ATOM 2200 N N . GLY A 1 270 ? -7.305 6.894 -16.815 1.00 90.44 270 GLY A N 1
ATOM 2201 C CA . GLY A 1 270 ? -7.520 6.413 -18.177 1.00 90.44 270 GLY A CA 1
ATOM 2202 C C . GLY A 1 270 ? -6.187 6.180 -18.878 1.00 90.44 270 GLY A C 1
ATOM 2203 O O . GLY A 1 270 ? -5.211 6.873 -18.585 1.00 90.44 270 GLY A O 1
ATOM 2204 N N . VAL A 1 271 ? -6.144 5.234 -19.813 1.00 86.06 271 VAL A N 1
ATOM 2205 C CA . VAL A 1 271 ? -4.939 4.982 -20.614 1.00 86.06 271 VAL A CA 1
ATOM 2206 C C . VAL A 1 271 ? -4.760 6.099 -21.641 1.00 86.06 271 VAL A C 1
ATOM 2208 O O . VAL A 1 271 ? -5.495 6.183 -22.628 1.00 86.06 271 VAL A O 1
ATOM 2211 N N . TYR A 1 272 ? -3.759 6.956 -21.444 1.00 80.44 272 TYR A N 1
ATOM 2212 C CA . TYR A 1 272 ? -3.410 7.976 -22.427 1.00 80.44 272 TYR A CA 1
ATOM 2213 C C . TYR A 1 272 ? -2.493 7.390 -23.506 1.00 80.44 272 TYR A C 1
ATOM 2215 O O . TYR A 1 272 ? -1.390 6.911 -23.226 1.00 80.44 272 TYR A O 1
ATOM 2223 N N . ARG A 1 273 ? -2.950 7.434 -24.762 1.00 73.31 273 ARG A N 1
ATOM 2224 C CA . ARG A 1 273 ? -2.188 6.967 -25.927 1.00 73.31 273 ARG A CA 1
ATOM 2225 C C . ARG A 1 273 ? -1.506 8.162 -26.588 1.00 73.31 273 ARG A C 1
ATOM 2227 O O . ARG A 1 273 ? -2.174 8.990 -27.204 1.00 73.31 273 ARG A O 1
ATOM 2234 N N . MET A 1 274 ? -0.183 8.259 -26.463 1.00 57.88 274 MET A N 1
ATOM 2235 C CA . MET A 1 274 ? 0.591 9.235 -27.233 1.00 57.88 274 MET A CA 1
ATOM 2236 C C . MET A 1 274 ? 0.701 8.750 -28.680 1.00 57.88 274 MET A C 1
ATOM 2238 O O . MET A 1 274 ? 1.453 7.828 -28.979 1.00 57.88 274 MET A O 1
ATOM 2242 N N . PHE A 1 275 ? -0.081 9.351 -29.576 1.00 53.69 275 PHE A N 1
ATOM 2243 C CA . PHE A 1 275 ? 0.128 9.212 -31.014 1.00 53.69 275 PHE A CA 1
ATOM 2244 C C . PHE A 1 275 ? 1.250 10.182 -31.409 1.00 53.69 275 PHE A C 1
ATOM 2246 O O . PHE A 1 275 ? 1.042 11.394 -31.359 1.00 53.69 275 PHE A O 1
ATOM 2253 N N . PHE A 1 276 ? 2.434 9.651 -31.722 1.00 51.31 276 PHE A N 1
ATOM 2254 C CA . PHE A 1 276 ? 3.521 10.408 -32.351 1.00 51.31 276 PHE A CA 1
ATOM 2255 C C . PHE A 1 276 ? 3.319 10.493 -33.865 1.00 51.31 276 PHE A C 1
ATOM 2257 O O . PHE A 1 276 ? 2.835 9.493 -34.451 1.00 51.31 276 PHE A O 1
#

pLDDT: mean 73.29, std 20.64, range [28.73, 96.75]